Protein AF-A0A8X6RBN1-F1 (afdb_monomer)

InterPro domains:
  IPR005312 Domain of unknown function DUF1759 [PF03564] (83-196)

Structure (mmCIF, N/CA/C/O backbone):
data_AF-A0A8X6RBN1-F1
#
_entry.id   AF-A0A8X6RBN1-F1
#
loop_
_atom_site.group_PDB
_atom_site.id
_atom_site.type_symbol
_atom_site.label_atom_id
_atom_site.label_alt_id
_atom_site.label_comp_id
_atom_site.label_asym_id
_atom_site.label_entity_id
_atom_site.label_seq_id
_atom_site.pdbx_PDB_ins_code
_atom_site.Cartn_x
_atom_site.Cartn_y
_atom_site.Cartn_z
_atom_site.occupancy
_atom_site.B_iso_or_equiv
_atom_site.auth_seq_id
_atom_site.auth_comp_id
_atom_site.auth_asym_id
_atom_site.auth_atom_id
_atom_site.pdbx_PDB_model_num
ATOM 1 N N . MET A 1 1 ? 21.406 21.161 -33.029 1.00 46.84 1 MET A N 1
ATOM 2 C CA . MET A 1 1 ? 22.560 20.537 -32.345 1.00 46.84 1 MET A CA 1
ATOM 3 C C . MET A 1 1 ? 22.567 20.760 -30.831 1.00 46.84 1 MET A C 1
ATOM 5 O O . MET A 1 1 ? 22.478 19.772 -30.113 1.00 46.84 1 MET A O 1
ATOM 9 N N . ASP A 1 2 ? 22.566 21.996 -30.310 1.00 52.81 2 ASP A N 1
ATOM 10 C CA . ASP A 1 2 ? 22.657 22.236 -28.848 1.00 52.81 2 ASP A CA 1
ATOM 11 C C . ASP A 1 2 ? 21.516 21.635 -28.015 1.00 52.81 2 ASP A C 1
ATOM 13 O O . ASP A 1 2 ? 21.748 21.082 -26.941 1.00 52.81 2 ASP A O 1
ATOM 17 N N . LYS A 1 3 ? 20.275 21.678 -28.517 1.00 52.69 3 LYS A N 1
ATOM 18 C CA . LYS A 1 3 ? 19.124 21.071 -27.826 1.00 52.69 3 LYS A CA 1
ATOM 19 C C . LYS A 1 3 ? 19.249 19.544 -27.705 1.00 52.69 3 LYS A C 1
ATOM 21 O O . LYS A 1 3 ? 18.961 19.001 -26.644 1.00 52.69 3 LYS A O 1
ATOM 26 N N . LEU A 1 4 ? 19.749 18.877 -28.748 1.00 51.44 4 LEU A N 1
ATOM 27 C CA . LEU A 1 4 ? 19.912 17.421 -28.795 1.00 51.44 4 LEU A CA 1
ATOM 28 C C . LEU A 1 4 ? 21.034 16.950 -27.858 1.00 51.44 4 LEU A C 1
ATOM 30 O O . LEU A 1 4 ? 20.842 16.033 -27.061 1.00 51.44 4 LEU A O 1
ATOM 34 N N . ASN A 1 5 ? 22.179 17.639 -27.870 1.00 57.56 5 ASN A N 1
ATOM 35 C CA . ASN A 1 5 ? 23.298 17.340 -26.971 1.00 57.56 5 ASN A CA 1
ATOM 36 C C . ASN A 1 5 ? 22.956 17.586 -25.493 1.00 57.56 5 ASN A C 1
ATOM 38 O O . ASN A 1 5 ? 23.403 16.834 -24.620 1.00 57.56 5 ASN A O 1
ATOM 42 N N . ASN A 1 6 ? 22.131 18.594 -25.202 1.00 62.12 6 ASN A N 1
ATOM 43 C CA . ASN A 1 6 ? 21.643 18.850 -23.848 1.00 62.12 6 ASN A CA 1
ATOM 44 C C . ASN A 1 6 ? 20.670 17.760 -23.374 1.00 62.12 6 ASN A C 1
ATOM 46 O O . ASN A 1 6 ? 20.815 17.282 -22.247 1.00 62.12 6 ASN A O 1
ATOM 50 N N . SER A 1 7 ? 19.753 17.298 -24.232 1.00 53.75 7 SER A N 1
ATOM 51 C CA . SER A 1 7 ? 18.879 16.156 -23.921 1.00 53.75 7 SER A CA 1
ATOM 52 C C . SER A 1 7 ? 19.670 14.860 -23.715 1.00 53.75 7 SER A C 1
ATOM 54 O O . SER A 1 7 ? 19.462 14.170 -22.717 1.00 53.75 7 SER A O 1
ATOM 56 N N . LYS A 1 8 ? 20.656 14.570 -24.573 1.00 56.19 8 LYS A N 1
ATOM 57 C CA . LYS A 1 8 ? 21.547 13.401 -24.449 1.00 56.19 8 LYS A CA 1
ATOM 58 C C . LYS A 1 8 ? 22.322 13.400 -23.126 1.00 56.19 8 LYS A C 1
ATOM 60 O O . LYS A 1 8 ? 22.368 12.386 -22.429 1.00 56.19 8 LYS A O 1
ATOM 65 N N . ARG A 1 9 ? 22.882 14.550 -22.722 1.00 64.94 9 ARG A N 1
ATOM 66 C CA . ARG A 1 9 ? 23.544 14.709 -21.411 1.00 64.94 9 ARG A CA 1
ATOM 67 C C . ARG A 1 9 ? 22.580 14.527 -20.242 1.00 64.94 9 ARG A C 1
ATOM 69 O O . ARG A 1 9 ? 22.950 13.885 -19.259 1.00 64.94 9 ARG A O 1
ATOM 76 N N . ALA A 1 10 ? 21.366 15.065 -20.338 1.00 58.44 10 ALA A N 1
ATOM 77 C CA . ALA A 1 10 ? 20.360 14.937 -19.287 1.00 58.44 10 ALA A CA 1
ATOM 78 C C . ALA A 1 10 ? 19.939 13.475 -19.075 1.00 58.44 10 ALA A C 1
ATOM 80 O O . ALA A 1 10 ? 19.836 13.022 -17.932 1.00 58.44 10 ALA A O 1
ATOM 81 N N . ILE A 1 11 ? 19.762 12.714 -20.158 1.00 56.88 11 ILE A N 1
ATOM 82 C CA . ILE A 1 11 ? 19.395 11.296 -20.083 1.00 56.88 11 ILE A CA 1
ATOM 83 C C . ILE A 1 11 ? 20.553 10.462 -19.540 1.00 56.88 11 ILE A C 1
ATOM 85 O O . ILE A 1 11 ? 20.359 9.739 -18.565 1.00 56.88 11 ILE A O 1
ATOM 89 N N . LYS A 1 12 ? 21.775 10.641 -20.057 1.00 61.22 12 LYS A N 1
ATOM 90 C CA . LYS A 1 12 ? 22.967 9.939 -19.553 1.00 61.22 12 LYS A CA 1
ATOM 91 C C . LYS A 1 12 ? 23.184 10.179 -18.053 1.00 61.22 12 LYS A C 1
ATOM 93 O O . LYS A 1 12 ? 23.402 9.233 -17.306 1.00 61.22 12 LYS A O 1
ATOM 98 N N . GLY A 1 13 ? 23.021 11.421 -17.590 1.00 64.19 13 GLY A N 1
ATOM 99 C CA . GLY A 1 13 ? 23.099 11.757 -16.164 1.00 64.19 13 GLY A CA 1
ATOM 100 C C . GLY A 1 13 ? 21.964 11.166 -15.317 1.00 64.19 13 GLY A C 1
ATOM 101 O O . GLY A 1 13 ? 22.154 10.905 -14.130 1.00 64.19 13 GLY A O 1
ATOM 102 N N . THR A 1 14 ? 20.790 10.932 -15.905 1.00 50.72 14 THR A N 1
ATOM 103 C CA . THR A 1 14 ? 19.665 10.267 -15.228 1.00 50.72 14 THR A CA 1
ATOM 104 C C . THR A 1 14 ? 19.897 8.760 -15.123 1.00 50.72 14 THR A C 1
ATOM 106 O O . THR A 1 14 ? 19.622 8.190 -14.070 1.00 50.72 14 THR A O 1
ATOM 109 N N . ILE A 1 15 ? 20.467 8.138 -16.162 1.00 54.41 15 ILE A N 1
ATOM 110 C CA . ILE A 1 15 ? 20.860 6.723 -16.169 1.00 54.41 15 ILE A CA 1
ATOM 111 C C . ILE A 1 15 ? 21.912 6.458 -15.091 1.00 54.41 15 ILE A C 1
ATOM 113 O O . ILE A 1 15 ? 21.687 5.616 -14.230 1.00 54.41 15 ILE A O 1
ATOM 117 N N . THR A 1 16 ? 22.993 7.242 -15.056 1.00 67.31 16 THR A N 1
ATOM 118 C CA . THR A 1 16 ? 24.045 7.074 -14.040 1.00 67.31 16 THR A CA 1
ATOM 119 C C . THR A 1 16 ? 23.488 7.198 -12.622 1.00 67.31 16 THR A C 1
ATOM 121 O O . THR A 1 16 ? 23.804 6.385 -11.766 1.00 67.31 16 THR A O 1
ATOM 124 N N . LYS A 1 17 ? 22.575 8.148 -12.365 1.00 57.44 17 LYS A N 1
ATOM 125 C CA . LYS A 1 17 ? 21.907 8.261 -11.054 1.00 57.44 17 LYS A CA 1
ATOM 126 C C . LYS A 1 17 ? 21.045 7.045 -10.708 1.00 57.44 17 LYS A C 1
ATOM 128 O O . LYS A 1 17 ? 20.863 6.758 -9.530 1.00 57.44 17 LYS A O 1
ATOM 133 N N . ILE A 1 18 ? 20.464 6.368 -11.697 1.00 51.78 18 ILE A N 1
ATOM 134 C CA . ILE A 1 18 ? 19.674 5.15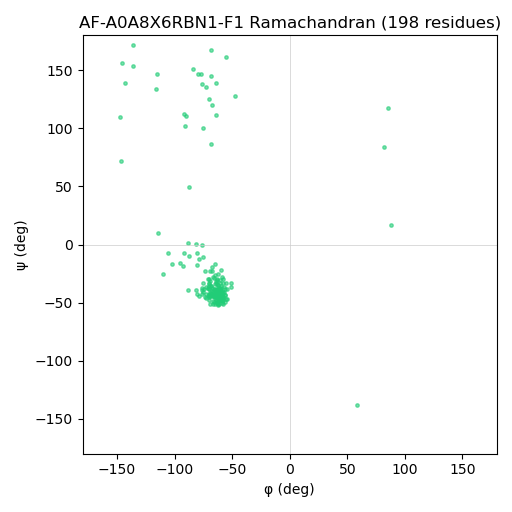2 -11.482 1.00 51.78 18 ILE A CA 1
ATOM 135 C C . ILE A 1 18 ? 20.591 3.966 -11.200 1.00 51.78 18 ILE A C 1
ATOM 137 O O . ILE A 1 18 ? 20.289 3.224 -10.276 1.00 51.78 18 ILE A O 1
ATOM 141 N N . GLU A 1 19 ? 21.712 3.831 -11.908 1.00 56.62 19 GLU A N 1
ATOM 142 C CA . GLU A 1 19 ? 22.729 2.805 -11.639 1.00 56.62 19 GLU A CA 1
ATOM 143 C C . GLU A 1 19 ? 23.281 2.932 -10.224 1.00 56.62 19 GLU A C 1
ATOM 145 O O . GLU A 1 19 ? 23.229 1.971 -9.465 1.00 56.62 19 GLU A O 1
ATOM 150 N N . THR A 1 20 ? 23.654 4.145 -9.806 1.00 63.44 20 THR A N 1
ATOM 151 C CA . THR A 1 20 ? 24.101 4.392 -8.428 1.00 63.44 20 THR A CA 1
ATOM 152 C C . THR A 1 20 ? 23.016 4.031 -7.406 1.00 63.44 20 THR A C 1
ATOM 154 O O . THR A 1 20 ? 23.314 3.452 -6.374 1.00 63.44 20 THR A O 1
ATOM 157 N N . LEU A 1 21 ? 21.733 4.281 -7.698 1.00 50.47 21 LEU A N 1
ATOM 158 C CA . LEU A 1 21 ? 20.603 3.897 -6.829 1.00 50.47 21 LEU A CA 1
ATOM 159 C C . LEU A 1 21 ? 20.207 2.406 -6.919 1.00 50.47 21 LEU A C 1
ATOM 161 O O . LEU A 1 21 ? 19.363 1.931 -6.145 1.00 50.47 21 LEU A O 1
ATOM 165 N N . VAL A 1 22 ? 20.716 1.680 -7.912 1.00 52.47 22 VAL A N 1
ATOM 166 C CA . VAL A 1 22 ? 20.582 0.225 -8.055 1.00 52.47 22 VAL A CA 1
ATOM 167 C C . VAL A 1 22 ? 21.722 -0.470 -7.311 1.00 52.47 22 VAL A C 1
ATOM 169 O O . VAL A 1 22 ? 21.452 -1.443 -6.613 1.00 52.47 22 VAL A O 1
ATOM 172 N N . GLU A 1 23 ? 22.936 0.078 -7.368 1.00 55.91 23 GLU A N 1
ATOM 17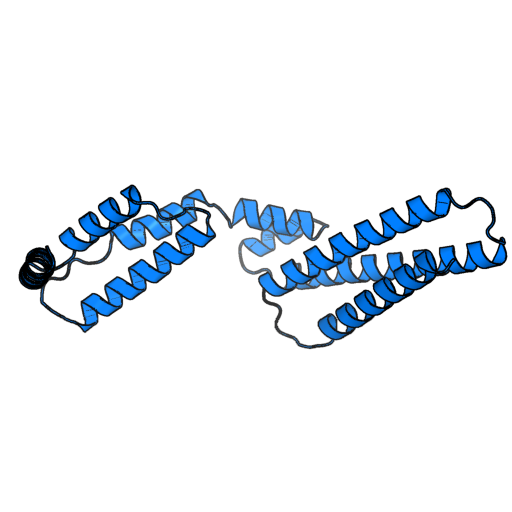3 C CA . GLU A 1 23 ? 24.115 -0.374 -6.618 1.00 55.91 23 GLU A CA 1
ATOM 174 C C . GLU A 1 23 ? 24.031 -0.034 -5.119 1.00 55.91 23 GLU A C 1
ATOM 176 O O . GLU A 1 23 ? 24.423 -0.833 -4.265 1.00 55.91 23 GLU A O 1
ATOM 181 N N . GLU A 1 24 ? 23.463 1.123 -4.763 1.00 54.31 24 GLU A N 1
ATOM 182 C CA . GLU A 1 24 ? 23.244 1.515 -3.374 1.00 54.31 24 GLU A CA 1
ATOM 183 C C . GLU A 1 24 ? 22.066 0.743 -2.749 1.00 54.31 24 GLU A C 1
ATOM 185 O O . GLU A 1 24 ? 20.892 1.109 -2.843 1.00 54.31 24 GLU A O 1
ATOM 190 N N . SER A 1 25 ? 22.438 -0.277 -1.976 1.00 43.38 25 SER A N 1
ATOM 191 C CA . SER A 1 25 ? 21.715 -0.899 -0.857 1.00 43.38 25 SER A CA 1
ATOM 192 C C . SER A 1 25 ? 20.680 -1.998 -1.153 1.00 43.38 25 SER A C 1
ATOM 194 O O . SER A 1 25 ? 19.592 -1.800 -1.704 1.00 43.38 25 SER A O 1
ATOM 196 N N . GLY A 1 26 ? 21.007 -3.177 -0.612 1.00 51.25 26 GLY A N 1
ATOM 197 C CA . GLY A 1 26 ? 20.070 -4.246 -0.305 1.00 51.25 26 GLY A CA 1
ATOM 198 C C . GLY A 1 26 ? 18.929 -3.787 0.611 1.00 51.25 26 GLY A C 1
ATOM 199 O O . GLY A 1 26 ? 19.007 -2.773 1.303 1.00 51.25 26 GLY A O 1
ATOM 200 N N . THR A 1 27 ? 17.858 -4.582 0.613 1.00 50.19 27 THR A N 1
ATOM 201 C CA . THR A 1 27 ? 16.527 -4.335 1.206 1.00 50.19 27 THR A CA 1
ATOM 202 C C . THR A 1 27 ? 15.602 -3.483 0.319 1.00 50.19 27 THR A C 1
ATOM 204 O O . THR A 1 27 ? 15.466 -2.259 0.425 1.00 50.19 27 THR A O 1
ATOM 207 N N . HIS A 1 28 ? 14.938 -4.161 -0.619 1.00 57.22 28 HIS A N 1
ATOM 208 C CA . HIS A 1 28 ? 13.930 -3.574 -1.497 1.00 57.22 28 HIS A CA 1
ATOM 209 C C . HIS A 1 28 ? 12.541 -3.691 -0.864 1.00 57.22 28 HIS A C 1
ATOM 211 O O . HIS A 1 28 ? 11.981 -4.774 -0.752 1.00 57.22 28 HIS A O 1
ATOM 217 N N . THR A 1 29 ? 11.965 -2.560 -0.455 1.00 54.09 29 THR A N 1
ATOM 218 C CA . THR A 1 29 ? 10.527 -2.478 -0.182 1.00 54.09 29 THR A CA 1
ATOM 219 C C . THR A 1 29 ? 9.765 -2.321 -1.507 1.00 54.09 29 THR A C 1
ATOM 221 O O . THR A 1 29 ? 10.267 -1.642 -2.411 1.00 54.09 29 THR A O 1
ATOM 224 N N . PRO A 1 30 ? 8.541 -2.872 -1.643 1.00 52.56 30 PRO A N 1
ATOM 225 C CA . PRO A 1 30 ? 7.725 -2.748 -2.860 1.00 52.56 30 PRO A CA 1
ATOM 226 C C . PRO A 1 30 ? 7.568 -1.301 -3.361 1.00 52.56 30 PRO A C 1
ATOM 228 O O . PRO A 1 30 ? 7.586 -1.036 -4.561 1.00 52.56 30 PRO A O 1
ATOM 231 N N . THR A 1 31 ? 7.525 -0.331 -2.443 1.00 52.34 31 THR A N 1
ATOM 232 C CA . THR A 1 31 ? 7.467 1.106 -2.749 1.00 52.34 31 THR A CA 1
ATOM 233 C C . THR A 1 31 ? 8.714 1.617 -3.479 1.00 52.34 31 THR A C 1
ATOM 235 O O . THR A 1 31 ? 8.596 2.421 -4.403 1.00 52.34 31 THR A O 1
ATOM 238 N N . LYS A 1 32 ? 9.915 1.148 -3.108 1.00 57.78 32 LYS A N 1
ATOM 239 C CA . LYS A 1 32 ? 11.167 1.528 -3.786 1.00 57.78 32 LYS A CA 1
ATOM 240 C C . LYS A 1 32 ? 11.210 0.966 -5.211 1.00 57.78 32 LYS A C 1
ATOM 242 O O . LYS A 1 32 ? 11.616 1.683 -6.121 1.00 57.78 32 LYS A O 1
ATOM 247 N N . LEU A 1 33 ? 10.745 -0.270 -5.416 1.00 55.66 33 LEU A N 1
ATOM 248 C CA . LEU A 1 33 ? 10.646 -0.892 -6.746 1.00 55.66 33 LEU A CA 1
ATOM 249 C C . LEU A 1 33 ? 9.652 -0.148 -7.649 1.00 55.66 33 LEU A C 1
ATOM 251 O O . LEU A 1 33 ? 9.964 0.134 -8.803 1.00 55.66 33 LEU A O 1
ATOM 255 N N . TYR A 1 34 ? 8.506 0.268 -7.107 1.00 57.62 34 TYR A N 1
ATOM 256 C CA . TYR A 1 34 ? 7.504 1.038 -7.847 1.00 57.62 34 TYR A CA 1
ATOM 257 C C . TYR A 1 34 ? 8.006 2.425 -8.287 1.00 57.62 34 TYR A C 1
ATOM 259 O O . TYR A 1 34 ? 7.795 2.841 -9.425 1.00 57.62 34 TYR A O 1
ATOM 267 N N . ILE A 1 35 ? 8.736 3.139 -7.421 1.00 60.44 35 ILE A N 1
ATOM 268 C CA . ILE A 1 35 ? 9.363 4.421 -7.792 1.00 60.44 35 ILE A CA 1
ATOM 269 C C . ILE A 1 35 ? 10.426 4.209 -8.884 1.00 60.44 35 ILE A C 1
ATOM 271 O O . ILE A 1 35 ? 10.510 5.002 -9.825 1.00 60.44 35 ILE A O 1
ATOM 275 N N . LYS A 1 36 ? 11.214 3.127 -8.791 1.00 58.91 36 LYS A N 1
ATOM 276 C CA . LYS A 1 36 ? 12.195 2.738 -9.820 1.00 58.91 36 LYS A CA 1
ATOM 277 C C . LYS A 1 36 ? 11.527 2.384 -11.158 1.00 58.91 36 LYS A C 1
ATOM 279 O O . LYS A 1 36 ? 12.114 2.632 -12.207 1.00 58.91 36 LYS A O 1
ATOM 284 N N . LEU A 1 37 ? 10.319 1.821 -11.145 1.00 61.44 37 LEU A N 1
ATOM 285 C CA . LEU A 1 37 ? 9.533 1.517 -12.345 1.00 61.44 37 LEU A CA 1
ATOM 286 C C . LEU A 1 37 ? 9.039 2.786 -13.045 1.00 61.44 37 LEU A C 1
ATOM 288 O O . LEU A 1 37 ? 9.336 2.975 -14.221 1.00 61.44 37 LEU A O 1
ATOM 292 N N . LYS A 1 38 ? 8.399 3.703 -12.306 1.00 65.69 38 LYS A N 1
ATOM 293 C CA . LYS A 1 38 ? 7.916 4.977 -12.868 1.00 65.69 38 LYS A CA 1
ATOM 294 C C . LYS A 1 38 ? 9.014 5.771 -13.578 1.00 65.69 38 LYS A C 1
ATOM 296 O O . LYS A 1 38 ? 8.761 6.376 -14.613 1.00 65.69 38 LYS A O 1
ATOM 301 N N . ARG A 1 39 ? 10.235 5.767 -13.033 1.00 62.34 39 ARG A N 1
ATOM 302 C CA . ARG A 1 39 ? 11.383 6.458 -13.643 1.00 62.34 39 ARG A CA 1
ATOM 303 C C . ARG A 1 39 ? 11.882 5.794 -14.927 1.00 62.34 39 ARG A C 1
ATOM 305 O O . ARG A 1 39 ? 12.330 6.506 -15.815 1.00 62.34 39 ARG A O 1
ATOM 312 N N . VAL A 1 40 ? 11.805 4.465 -15.023 1.00 60.88 40 VAL A N 1
ATOM 313 C CA . VAL A 1 40 ? 12.150 3.731 -16.253 1.00 60.88 40 VAL A CA 1
ATOM 314 C C . VAL A 1 40 ? 11.108 3.986 -17.342 1.00 60.88 40 VAL A C 1
ATOM 316 O O . VAL A 1 40 ? 11.478 4.323 -18.457 1.00 60.88 40 VAL A O 1
ATOM 319 N N . GLN A 1 41 ? 9.818 3.988 -17.003 1.00 65.88 41 GLN A N 1
ATOM 320 C CA . GLN A 1 41 ? 8.755 4.356 -17.948 1.00 65.88 41 GLN A CA 1
ATOM 321 C C . GLN A 1 41 ? 8.905 5.791 -18.477 1.00 65.88 41 GLN A C 1
ATOM 323 O O . GLN A 1 41 ? 8.720 6.049 -19.663 1.00 65.88 41 GLN A O 1
ATOM 328 N N . GLU A 1 42 ? 9.284 6.737 -17.611 1.00 66.62 42 GLU A N 1
ATOM 329 C CA . GLU A 1 42 ? 9.577 8.113 -18.026 1.00 66.62 42 GLU A CA 1
ATOM 330 C C . GLU A 1 42 ? 10.812 8.200 -18.943 1.00 66.62 42 GLU A C 1
ATOM 332 O O . GLU A 1 42 ? 10.900 9.099 -19.778 1.00 66.62 42 GLU A O 1
ATOM 337 N N . MET A 1 43 ? 11.762 7.272 -18.799 1.00 61.25 43 MET A N 1
ATOM 338 C CA . MET A 1 43 ? 12.935 7.176 -19.666 1.00 61.25 43 MET A CA 1
ATOM 339 C C . MET A 1 43 ? 12.569 6.641 -21.050 1.00 61.25 43 MET A C 1
ATOM 341 O O . MET A 1 43 ? 12.964 7.268 -22.028 1.00 61.25 43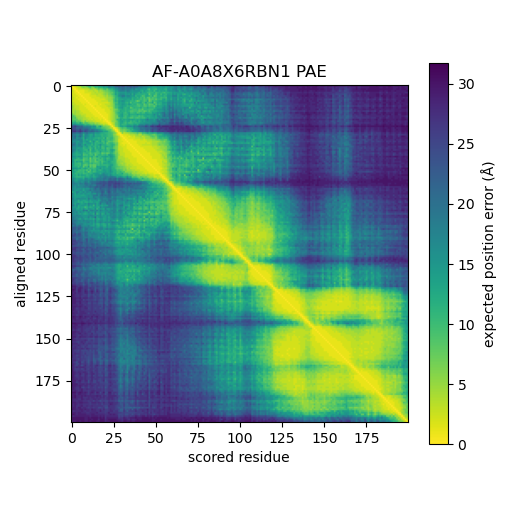 MET A O 1
ATOM 345 N N . ASN A 1 44 ? 11.763 5.576 -21.127 1.00 61.06 44 ASN A N 1
ATOM 346 C CA . ASN A 1 44 ? 11.267 5.030 -22.397 1.00 61.06 44 ASN A CA 1
ATOM 347 C C . ASN A 1 44 ? 10.574 6.125 -23.215 1.00 61.06 44 ASN A C 1
ATOM 349 O O . ASN A 1 44 ? 10.945 6.374 -24.357 1.00 61.06 44 ASN A O 1
ATOM 353 N N . ARG A 1 45 ? 9.699 6.911 -22.573 1.00 72.94 45 ARG A N 1
ATOM 354 C CA . ARG A 1 45 ? 9.031 8.040 -23.235 1.00 72.94 45 ARG A CA 1
ATOM 355 C C . ARG A 1 45 ? 10.010 9.086 -23.785 1.00 72.94 45 ARG A C 1
ATOM 357 O O . ARG A 1 45 ? 9.793 9.615 -24.866 1.00 72.94 45 ARG A O 1
ATOM 364 N N . LYS A 1 46 ? 11.088 9.401 -23.058 1.00 66.62 46 LYS A N 1
ATOM 365 C CA . LYS A 1 46 ? 12.112 10.364 -23.514 1.00 66.62 46 LYS A CA 1
ATOM 366 C C . LYS A 1 46 ? 12.967 9.818 -24.658 1.00 66.62 46 LYS A C 1
ATOM 368 O O . LYS A 1 46 ? 13.461 10.608 -25.455 1.00 66.62 46 LYS A O 1
ATOM 373 N N . ILE A 1 47 ? 13.172 8.504 -24.720 1.00 61.75 47 ILE A N 1
ATOM 374 C CA . ILE A 1 47 ? 13.850 7.847 -25.843 1.00 61.75 47 ILE A CA 1
ATOM 375 C C . ILE A 1 47 ? 12.964 7.911 -27.087 1.00 61.75 47 ILE A C 1
ATOM 377 O O . ILE A 1 47 ? 13.454 8.306 -28.141 1.00 61.75 47 ILE A O 1
ATOM 381 N N . ASP A 1 48 ? 11.669 7.631 -26.949 1.0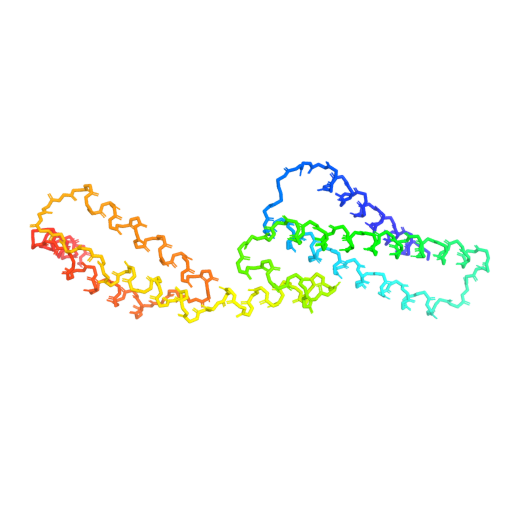0 67.50 48 ASP A N 1
ATOM 382 C CA . ASP A 1 48 ? 10.702 7.746 -28.047 1.00 67.50 48 ASP A CA 1
ATOM 383 C C . ASP A 1 48 ? 10.616 9.193 -28.566 1.00 67.50 48 ASP A C 1
ATOM 385 O O . ASP A 1 48 ? 10.767 9.436 -29.760 1.00 67.50 48 ASP A O 1
ATOM 389 N N . GLU A 1 49 ? 10.520 10.179 -27.663 1.00 71.19 49 GLU A N 1
ATOM 390 C CA . GLU A 1 49 ? 10.546 11.611 -28.007 1.00 71.19 49 GLU A CA 1
ATOM 391 C C . GLU A 1 49 ? 11.836 12.017 -28.756 1.00 71.19 49 GLU A C 1
ATOM 393 O O . GLU A 1 49 ? 11.811 12.912 -29.603 1.00 71.19 49 GLU A O 1
ATOM 398 N N . LEU A 1 50 ? 12.975 11.385 -28.451 1.00 63.84 50 LEU A N 1
ATOM 399 C CA . LEU A 1 50 ? 14.239 11.630 -29.149 1.00 63.84 50 LEU A CA 1
ATOM 400 C C . LEU A 1 50 ? 14.299 10.965 -30.523 1.00 63.84 50 LEU A C 1
ATOM 402 O O . LEU A 1 50 ? 14.852 11.570 -31.440 1.00 63.84 50 LEU A O 1
ATOM 406 N N . LYS A 1 51 ? 13.738 9.761 -30.674 1.00 63.41 51 LYS A N 1
ATOM 407 C CA . LYS A 1 51 ? 13.603 9.091 -31.975 1.00 63.41 51 LYS A CA 1
ATOM 408 C C . LYS A 1 51 ? 12.737 9.925 -32.916 1.00 63.41 51 LYS A C 1
ATOM 410 O O . LYS A 1 51 ? 13.136 10.166 -34.051 1.00 63.41 51 LYS A O 1
ATOM 415 N N . ASP A 1 52 ? 11.621 10.453 -32.423 1.00 67.62 52 ASP A N 1
ATOM 416 C CA . ASP A 1 52 ? 10.734 11.319 -33.207 1.00 67.62 52 ASP A CA 1
ATOM 417 C C . ASP A 1 52 ? 11.437 12.617 -33.633 1.00 67.62 52 ASP A C 1
ATOM 419 O O . ASP A 1 52 ? 11.388 13.009 -34.796 1.00 67.62 52 ASP A O 1
ATOM 423 N N . GLN A 1 53 ? 12.174 13.258 -32.717 1.00 65.94 53 GLN A N 1
ATOM 424 C CA . GLN A 1 53 ? 12.974 14.449 -33.034 1.00 65.94 53 GLN A CA 1
ATOM 425 C C . GLN A 1 53 ? 14.122 14.166 -34.008 1.00 65.94 53 GLN A C 1
ATOM 427 O O . GLN A 1 53 ? 14.573 15.082 -34.689 1.00 65.94 53 GLN A O 1
ATOM 432 N N . TYR A 1 54 ? 14.617 12.932 -34.050 1.00 59.00 54 TYR A N 1
ATOM 433 C CA . TYR A 1 54 ? 15.695 12.489 -34.926 1.00 59.00 54 TYR A CA 1
ATOM 434 C C . TYR A 1 54 ? 15.222 12.285 -36.370 1.00 59.00 54 TYR A C 1
ATOM 436 O O . TYR A 1 54 ? 15.892 12.757 -37.288 1.00 59.00 54 TYR A O 1
ATOM 444 N N . TYR A 1 55 ? 14.045 11.686 -36.579 1.00 58.69 55 TYR A N 1
ATOM 445 C CA . TYR A 1 55 ? 13.482 11.478 -37.921 1.00 58.69 55 TYR A CA 1
ATOM 446 C C . TYR A 1 55 ? 13.123 12.787 -38.661 1.00 58.69 55 TYR A C 1
ATOM 448 O O . TYR A 1 55 ? 12.997 12.777 -39.885 1.00 58.69 55 TYR A O 1
ATOM 456 N N . ASP A 1 56 ? 13.022 13.917 -37.952 1.00 61.53 56 ASP A N 1
ATOM 457 C CA . ASP A 1 56 ? 12.683 15.236 -38.511 1.00 61.53 56 ASP A CA 1
ATOM 458 C C . ASP A 1 56 ? 13.896 16.105 -38.932 1.00 61.53 56 ASP A C 1
ATOM 460 O O . ASP A 1 56 ? 13.717 17.168 -39.539 1.00 61.53 56 ASP A O 1
ATOM 464 N N . ILE A 1 57 ? 15.145 15.709 -38.639 1.00 59.81 57 ILE A N 1
ATOM 465 C CA . ILE A 1 57 ? 16.331 16.549 -38.914 1.00 59.81 57 ILE A CA 1
ATOM 466 C C . ILE A 1 57 ? 16.920 16.232 -40.299 1.00 59.81 57 ILE A C 1
ATOM 468 O O . ILE A 1 57 ? 17.500 15.176 -40.519 1.00 59.81 57 ILE A O 1
ATOM 472 N N . LYS A 1 58 ? 16.826 17.192 -41.231 1.00 56.12 58 LYS A N 1
ATOM 473 C CA . LYS A 1 58 ? 17.206 17.038 -42.653 1.00 56.12 58 LYS A CA 1
ATOM 474 C C . LYS A 1 58 ? 18.698 17.183 -43.019 1.00 56.12 58 LYS A C 1
ATOM 476 O O . LYS A 1 58 ? 19.004 17.045 -44.193 1.00 56.12 58 LYS A O 1
ATOM 481 N N . ASP A 1 59 ? 19.611 17.427 -42.077 1.00 60.41 59 ASP A N 1
ATOM 482 C CA . ASP A 1 59 ? 21.054 17.602 -42.364 1.00 60.41 59 ASP A CA 1
ATOM 483 C C . ASP A 1 59 ? 21.928 17.062 -41.210 1.00 60.41 59 ASP A C 1
ATOM 485 O O . ASP A 1 59 ? 22.502 17.822 -40.428 1.00 60.41 59 ASP A O 1
ATOM 489 N N . ILE A 1 60 ? 22.002 15.737 -41.061 1.00 58.88 60 ILE A N 1
ATOM 490 C CA . ILE A 1 60 ? 22.944 15.053 -40.153 1.00 58.88 60 ILE A CA 1
ATOM 491 C C . ILE A 1 60 ? 23.885 14.208 -41.012 1.00 58.88 60 ILE A C 1
ATOM 493 O O . ILE A 1 60 ? 23.430 13.510 -41.918 1.00 58.88 60 ILE A O 1
ATOM 497 N N . SER A 1 61 ? 25.195 14.274 -40.755 1.00 68.75 61 SER A N 1
ATOM 498 C CA . SER A 1 61 ? 26.159 13.443 -41.485 1.00 68.75 61 SER A CA 1
ATOM 499 C C . SER A 1 61 ? 25.993 11.961 -41.125 1.00 68.75 61 SER A C 1
ATOM 501 O O . SER A 1 61 ? 25.717 11.616 -39.978 1.00 68.75 61 SER A O 1
ATOM 503 N N . GLU A 1 62 ? 26.206 11.060 -42.082 1.00 69.81 62 GLU A N 1
ATOM 504 C CA . GLU A 1 62 ? 26.034 9.608 -41.890 1.00 69.81 62 GLU A CA 1
ATOM 505 C C . GLU A 1 62 ? 26.912 9.041 -40.752 1.00 69.81 62 GLU A C 1
ATOM 507 O O . GLU A 1 62 ? 26.508 8.131 -40.031 1.00 69.81 62 GLU A O 1
ATOM 512 N N . SER A 1 63 ? 28.076 9.651 -40.500 1.00 69.81 63 SER A N 1
ATOM 513 C CA . SER A 1 63 ? 28.932 9.331 -39.351 1.00 69.81 63 SER A CA 1
ATOM 514 C C . SER A 1 63 ? 28.333 9.733 -37.999 1.00 69.81 63 SER A C 1
ATOM 516 O O . SER A 1 63 ? 28.534 9.040 -37.006 1.00 69.81 63 SER A O 1
ATOM 518 N N . GLU A 1 64 ? 27.609 10.851 -37.929 1.00 68.00 64 GLU A N 1
ATOM 519 C CA . GLU A 1 64 ? 26.922 11.274 -36.701 1.00 68.00 64 GLU A CA 1
ATOM 520 C C . GLU A 1 64 ? 25.665 10.434 -36.457 1.00 68.00 64 GLU A C 1
ATOM 522 O O . GLU A 1 64 ? 25.346 10.134 -35.306 1.00 68.00 64 GLU A O 1
ATOM 527 N N . LEU A 1 65 ? 25.008 10.005 -37.538 1.00 64.31 65 LEU A N 1
ATOM 528 C CA . LEU A 1 65 ? 23.874 9.086 -37.526 1.00 64.31 65 LEU A CA 1
ATOM 529 C C . LEU A 1 65 ? 24.244 7.755 -36.852 1.00 64.31 65 LEU A C 1
ATOM 531 O O . LEU A 1 65 ? 23.615 7.362 -35.872 1.00 64.31 65 LEU A O 1
ATOM 535 N N . GLN A 1 66 ? 25.348 7.136 -37.284 1.00 72.44 66 GLN A N 1
ATOM 536 C CA . GLN A 1 66 ? 25.841 5.872 -36.721 1.00 72.44 66 GLN A CA 1
ATOM 537 C C . GLN A 1 66 ? 26.192 5.967 -35.231 1.00 72.44 66 GLN A C 1
ATOM 539 O O . GLN A 1 66 ? 25.933 5.037 -34.469 1.00 72.44 66 GLN A O 1
ATOM 544 N N . VAL A 1 67 ? 26.773 7.088 -34.789 1.00 77.81 67 VAL A N 1
ATOM 545 C CA . VAL A 1 67 ? 27.103 7.293 -33.368 1.00 77.81 67 VAL A CA 1
ATOM 546 C C . VAL A 1 67 ? 25.835 7.422 -32.523 1.00 77.81 67 VAL A C 1
ATOM 548 O O . VAL A 1 67 ? 25.791 6.933 -31.395 1.00 77.81 67 VAL A O 1
ATOM 551 N N . ILE A 1 68 ? 24.800 8.081 -33.046 1.00 68.50 68 ILE A N 1
ATOM 552 C CA . ILE A 1 68 ? 23.519 8.233 -32.350 1.00 68.50 68 ILE A CA 1
ATOM 553 C C . ILE A 1 68 ? 22.781 6.895 -32.281 1.00 68.50 68 ILE A C 1
ATOM 555 O O . ILE A 1 68 ? 22.301 6.542 -31.207 1.00 68.50 68 ILE A O 1
ATOM 559 N N . GLU A 1 69 ? 22.734 6.137 -33.375 1.00 74.88 69 GLU A N 1
ATOM 560 C CA . GLU A 1 69 ? 22.110 4.810 -33.407 1.00 74.88 69 GLU A CA 1
ATOM 561 C C . GLU A 1 69 ? 22.793 3.838 -32.440 1.00 74.88 69 GLU A C 1
ATOM 563 O O . GLU A 1 69 ? 22.111 3.169 -31.666 1.00 74.88 69 GLU A O 1
ATOM 568 N N . ALA A 1 70 ? 24.128 3.830 -32.389 1.00 81.56 70 ALA A N 1
ATOM 569 C CA . ALA A 1 70 ? 24.875 3.014 -31.432 1.00 81.56 70 ALA A CA 1
ATOM 570 C C . ALA A 1 70 ? 24.587 3.401 -29.968 1.00 81.56 70 ALA A C 1
ATOM 572 O O . ALA A 1 70 ? 24.458 2.532 -29.104 1.00 81.56 70 ALA A O 1
ATOM 573 N N . ASP A 1 71 ? 24.458 4.699 -29.678 1.00 76.56 71 ASP A N 1
ATOM 574 C CA . ASP A 1 71 ? 24.120 5.173 -28.334 1.00 76.56 71 ASP A CA 1
ATOM 575 C C . ASP A 1 71 ? 22.669 4.841 -27.946 1.00 76.56 71 ASP A C 1
ATOM 577 O O . ASP A 1 71 ? 22.421 4.490 -26.792 1.00 76.56 71 ASP A O 1
ATOM 581 N N . ILE A 1 72 ? 21.718 4.932 -28.884 1.00 74.19 72 ILE A N 1
ATOM 582 C CA . ILE A 1 72 ? 20.320 4.531 -28.661 1.00 74.19 72 ILE A CA 1
ATOM 583 C C . ILE A 1 72 ? 20.251 3.029 -28.385 1.00 74.19 72 ILE A C 1
ATOM 585 O O . ILE A 1 72 ? 19.662 2.641 -27.380 1.00 74.19 72 ILE A O 1
ATOM 589 N N . GLN A 1 73 ? 20.920 2.207 -29.197 1.00 80.50 73 GLN A N 1
ATOM 590 C CA . GLN A 1 73 ? 20.956 0.758 -29.003 1.00 80.50 73 GLN A CA 1
ATOM 591 C C . GLN A 1 73 ? 21.539 0.392 -27.631 1.00 80.50 73 GLN A C 1
ATOM 593 O O . GLN A 1 73 ? 20.934 -0.355 -26.870 1.00 80.50 73 GLN A O 1
ATOM 598 N N . SER A 1 74 ? 22.665 1.004 -27.247 1.00 82.19 74 SER A N 1
ATOM 599 C CA . SER A 1 74 ? 23.261 0.780 -25.924 1.00 82.19 74 SER A CA 1
ATOM 600 C C . SER A 1 74 ? 22.333 1.189 -24.771 1.00 82.19 74 SER A C 1
ATOM 602 O O . SER A 1 74 ? 22.406 0.622 -23.678 1.00 82.19 74 SER A O 1
ATOM 604 N N . MET A 1 75 ? 21.481 2.195 -24.974 1.00 74.56 75 MET A N 1
ATOM 605 C CA . MET A 1 75 ? 20.491 2.604 -23.979 1.00 74.56 75 MET A CA 1
ATOM 606 C C . MET A 1 75 ? 19.324 1.619 -23.881 1.00 74.56 75 MET A C 1
ATOM 608 O O . MET A 1 75 ? 18.866 1.367 -22.767 1.00 74.56 75 MET A O 1
ATOM 612 N N . GLU A 1 76 ? 18.867 1.067 -25.003 1.00 77.69 76 GLU A N 1
ATOM 613 C CA . GLU A 1 76 ? 17.822 0.038 -25.044 1.00 77.69 76 GLU A CA 1
ATOM 614 C C . GLU A 1 76 ? 18.267 -1.234 -24.322 1.00 77.69 76 GLU A C 1
ATOM 616 O O . GLU A 1 76 ? 17.579 -1.675 -23.400 1.00 77.69 76 GLU A O 1
ATOM 621 N N . ASP A 1 77 ? 19.469 -1.731 -24.625 1.00 81.56 77 ASP A N 1
ATOM 622 C CA . ASP A 1 77 ? 20.022 -2.937 -23.997 1.00 81.56 77 ASP A CA 1
ATOM 623 C C . ASP A 1 77 ? 20.083 -2.795 -22.459 1.00 81.56 77 ASP A C 1
ATOM 625 O O . ASP A 1 77 ? 19.732 -3.701 -21.700 1.00 81.56 77 ASP A O 1
ATOM 629 N N . ARG A 1 78 ? 20.474 -1.612 -21.962 1.00 78.19 78 ARG A N 1
ATOM 630 C CA . ARG A 1 78 ? 20.541 -1.326 -20.515 1.00 78.19 78 ARG A CA 1
ATOM 631 C C . ARG A 1 78 ? 19.167 -1.254 -19.854 1.00 78.19 78 ARG A C 1
ATOM 633 O O . ARG A 1 78 ? 19.048 -1.542 -18.662 1.00 78.19 78 ARG A O 1
ATOM 640 N N . LEU A 1 79 ? 18.141 -0.820 -20.581 1.00 74.12 79 LEU A N 1
ATOM 641 C CA . LEU A 1 79 ? 16.774 -0.770 -20.067 1.00 74.12 79 LEU A CA 1
ATOM 642 C C . LEU A 1 79 ? 16.180 -2.171 -19.945 1.00 74.12 79 LEU A C 1
ATOM 644 O O . LEU A 1 79 ? 15.588 -2.481 -18.910 1.00 74.12 79 LEU A O 1
ATOM 648 N N . GLU A 1 80 ? 16.406 -3.020 -20.943 1.00 78.94 80 GLU A N 1
ATOM 649 C CA . GLU A 1 80 ? 15.959 -4.414 -20.945 1.00 78.94 80 GLU A CA 1
ATOM 650 C C . GLU A 1 80 ? 16.604 -5.224 -19.803 1.00 78.94 80 GLU A C 1
ATOM 652 O O . GLU A 1 80 ? 15.923 -5.944 -19.062 1.00 78.94 80 GLU A O 1
ATOM 657 N N . GLU A 1 81 ? 17.904 -5.019 -19.568 1.00 79.12 81 GLU A N 1
ATOM 658 C CA . GLU A 1 81 ? 18.637 -5.580 -18.426 1.00 79.12 81 GLU A CA 1
ATOM 659 C C . GLU A 1 81 ? 17.999 -5.153 -17.085 1.00 79.12 81 GLU A C 1
ATOM 661 O O . GLU A 1 81 ? 17.751 -5.977 -16.198 1.00 79.12 81 GLU A O 1
ATOM 666 N N . LEU A 1 82 ? 17.664 -3.866 -16.931 1.00 76.44 82 LEU A N 1
ATOM 667 C CA . LEU A 1 82 ? 17.032 -3.338 -15.717 1.00 76.44 82 LEU A CA 1
ATOM 668 C C . LEU A 1 82 ? 15.623 -3.899 -15.481 1.00 76.44 82 LEU A C 1
ATOM 670 O O . LEU A 1 82 ? 15.237 -4.120 -14.328 1.00 76.44 82 LEU A O 1
ATOM 674 N N . GLU A 1 83 ? 14.829 -4.096 -16.532 1.00 74.25 83 GLU A N 1
ATOM 675 C CA . GLU A 1 83 ? 13.501 -4.712 -16.432 1.00 74.25 83 GLU A CA 1
ATOM 676 C C . GLU A 1 83 ? 13.596 -6.177 -15.998 1.00 74.25 83 GLU A C 1
ATOM 678 O O . GLU A 1 83 ? 12.907 -6.588 -15.055 1.00 74.25 83 GLU A O 1
ATOM 683 N N . SER A 1 84 ? 14.530 -6.922 -16.589 1.00 78.75 84 SER A N 1
ATOM 684 C CA . SER A 1 84 ? 14.812 -8.319 -16.245 1.00 78.75 84 SER A CA 1
ATOM 685 C C . SER A 1 84 ? 15.250 -8.475 -14.785 1.00 78.75 84 SER A C 1
ATOM 687 O O . SER A 1 84 ? 14.708 -9.303 -14.044 1.00 78.75 84 SER A O 1
ATOM 689 N N . GLN A 1 85 ? 16.165 -7.621 -14.315 1.00 77.38 85 GLN A N 1
ATOM 690 C CA . GLN A 1 85 ? 16.612 -7.623 -12.918 1.00 77.38 85 GLN A CA 1
ATOM 691 C C . GLN A 1 85 ? 15.466 -7.320 -11.944 1.00 77.38 85 GLN A C 1
ATOM 693 O O . GLN A 1 85 ? 15.333 -7.970 -10.905 1.00 77.38 85 GLN A O 1
ATOM 698 N N . LYS A 1 86 ? 14.592 -6.357 -12.262 1.00 72.12 86 LYS A N 1
ATOM 699 C CA . LYS A 1 86 ? 13.430 -6.031 -11.418 1.00 72.12 86 LYS A CA 1
ATOM 700 C C . LYS A 1 86 ? 12.455 -7.192 -11.306 1.00 72.12 86 LYS A C 1
ATOM 702 O O . LYS A 1 86 ? 11.962 -7.447 -10.206 1.00 72.12 86 LYS A O 1
ATOM 707 N N . LEU A 1 87 ? 12.164 -7.868 -12.417 1.00 78.88 87 LEU A N 1
ATOM 708 C CA . LEU A 1 87 ? 11.298 -9.043 -12.421 1.00 78.88 87 LEU A CA 1
ATOM 709 C C . LEU A 1 87 ? 11.878 -10.136 -11.526 1.00 78.88 87 LEU A C 1
ATOM 711 O O . LEU A 1 87 ? 11.166 -10.659 -10.671 1.00 78.88 87 LEU A O 1
ATOM 715 N N . TYR A 1 88 ? 13.176 -10.409 -11.660 1.00 80.06 88 TYR A N 1
ATOM 716 C CA . TYR A 1 88 ? 13.880 -11.363 -10.809 1.00 80.06 88 TYR A CA 1
ATOM 717 C C . TYR A 1 88 ? 13.748 -11.013 -9.319 1.00 80.06 88 TYR A C 1
ATOM 719 O O . TYR A 1 88 ? 13.334 -11.852 -8.518 1.00 80.06 88 TYR A O 1
ATOM 727 N N . TYR A 1 89 ? 14.012 -9.759 -8.934 1.00 74.56 89 TYR A N 1
ATOM 728 C CA . TYR A 1 89 ? 13.882 -9.330 -7.537 1.00 74.56 89 TYR A CA 1
ATOM 729 C C . TYR A 1 89 ? 12.443 -9.380 -7.017 1.00 74.56 89 TYR A C 1
ATOM 731 O O . TYR A 1 89 ? 12.226 -9.733 -5.854 1.00 74.56 89 TYR A O 1
ATOM 739 N N . LEU A 1 90 ? 11.458 -9.029 -7.848 1.00 75.00 90 LEU A N 1
ATOM 740 C CA . LEU A 1 90 ? 10.047 -9.124 -7.484 1.00 75.00 90 LEU A CA 1
ATOM 741 C C . LEU A 1 90 ? 9.675 -10.578 -7.206 1.00 75.00 90 LEU A C 1
ATOM 743 O O . LEU A 1 90 ? 9.185 -10.853 -6.115 1.00 75.00 90 LEU A O 1
ATOM 747 N N . LYS A 1 91 ? 9.983 -11.491 -8.136 1.00 78.19 91 LYS A N 1
ATOM 748 C CA . LYS A 1 91 ? 9.755 -12.938 -8.005 1.00 78.19 91 LYS A CA 1
ATOM 749 C C . LYS A 1 91 ? 10.422 -13.502 -6.747 1.00 78.19 91 LYS A C 1
ATOM 751 O O . LYS A 1 91 ? 9.759 -14.144 -5.935 1.00 78.19 91 LYS A O 1
ATOM 756 N N . ALA A 1 92 ? 11.685 -13.147 -6.502 1.00 76.12 92 ALA A N 1
ATOM 757 C CA . ALA A 1 92 ? 12.421 -13.547 -5.300 1.00 76.12 92 ALA A CA 1
ATOM 758 C C . ALA A 1 92 ? 11.801 -13.026 -3.986 1.00 76.12 92 ALA A C 1
ATOM 760 O O . ALA A 1 92 ? 11.992 -13.629 -2.930 1.00 76.12 92 ALA A O 1
ATOM 761 N N . SER A 1 93 ? 11.055 -11.920 -4.039 1.00 71.62 93 SER A N 1
ATOM 762 C CA . SER A 1 93 ? 10.382 -11.328 -2.876 1.00 71.62 93 SER A CA 1
ATOM 763 C C . SER A 1 93 ? 8.985 -11.913 -2.615 1.00 71.62 93 SER A C 1
ATOM 765 O O . SER A 1 93 ? 8.395 -11.616 -1.574 1.00 71.62 93 SER A O 1
ATOM 767 N N . LEU A 1 94 ? 8.431 -12.723 -3.528 1.00 74.94 94 LEU A N 1
ATOM 768 C CA . LEU A 1 94 ? 7.106 -13.331 -3.368 1.00 74.94 94 LEU A CA 1
ATOM 769 C C . LEU A 1 94 ? 7.142 -14.509 -2.391 1.00 74.94 94 LEU A C 1
ATOM 771 O O . LEU A 1 94 ? 8.030 -15.361 -2.424 1.00 74.94 94 LEU A O 1
ATOM 775 N N . GLN A 1 95 ? 6.131 -14.583 -1.527 1.00 70.12 95 GLN A N 1
ATOM 776 C CA . GLN A 1 95 ? 5.986 -15.631 -0.517 1.00 70.12 95 GLN A CA 1
ATOM 777 C C . GLN A 1 95 ? 4.538 -16.134 -0.456 1.00 70.12 95 GLN A C 1
ATOM 779 O O . GLN A 1 95 ? 3.603 -15.402 -0.787 1.00 70.12 95 GLN A O 1
ATOM 784 N N . GLY A 1 96 ? 4.348 -17.383 -0.020 1.00 74.00 96 GLY A N 1
ATOM 785 C CA . GLY A 1 96 ? 3.022 -17.993 0.137 1.00 74.00 96 GLY A CA 1
ATOM 786 C C . GLY A 1 96 ? 2.215 -18.025 -1.166 1.00 74.00 96 GLY A C 1
ATOM 787 O O . GLY A 1 96 ? 2.767 -18.276 -2.237 1.00 74.00 96 GLY A O 1
ATOM 788 N N .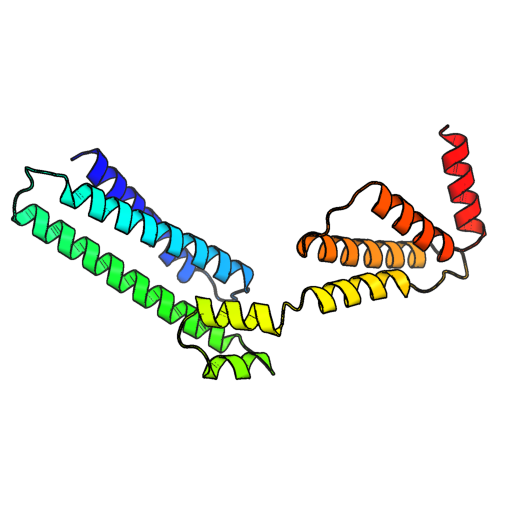 ASP A 1 97 ? 0.918 -17.718 -1.082 1.00 65.75 97 ASP A N 1
ATOM 789 C CA . ASP A 1 97 ? -0.010 -17.720 -2.224 1.00 65.75 97 ASP A CA 1
ATOM 790 C C . ASP A 1 97 ? 0.392 -16.754 -3.346 1.00 65.75 97 ASP A C 1
ATOM 792 O O . ASP A 1 97 ? -0.017 -16.932 -4.495 1.00 65.75 97 ASP A O 1
ATOM 796 N N . ALA A 1 98 ? 1.202 -15.734 -3.039 1.00 68.12 98 ALA A N 1
ATOM 797 C CA . ALA A 1 98 ? 1.702 -14.792 -4.033 1.00 68.12 98 ALA A CA 1
ATOM 798 C C . ALA A 1 98 ? 2.722 -15.441 -4.975 1.00 68.12 98 ALA A C 1
ATOM 800 O O . ALA A 1 98 ? 2.776 -15.083 -6.147 1.00 68.12 98 ALA A O 1
ATOM 801 N N . LYS A 1 99 ? 3.469 -16.450 -4.508 1.00 74.31 99 LYS A N 1
ATOM 802 C CA . LYS A 1 99 ? 4.431 -17.194 -5.335 1.00 74.31 99 LYS A CA 1
ATOM 803 C C . LYS A 1 99 ? 3.745 -18.037 -6.414 1.00 74.31 99 LYS A C 1
ATOM 805 O O . LYS A 1 99 ? 4.324 -18.294 -7.457 1.00 74.31 99 LYS A O 1
ATOM 810 N N . LEU A 1 100 ? 2.474 -18.396 -6.223 1.00 71.44 100 LEU A N 1
ATOM 811 C CA . LEU A 1 100 ? 1.682 -19.089 -7.246 1.00 71.44 100 LEU A CA 1
ATOM 812 C C . LEU A 1 100 ? 1.386 -18.202 -8.467 1.00 71.44 100 LEU A C 1
ATOM 814 O O . LEU A 1 100 ? 1.048 -18.727 -9.523 1.00 71.44 100 LEU A O 1
ATOM 818 N N . LEU A 1 101 ? 1.499 -16.874 -8.335 1.00 69.50 101 LEU A N 1
ATOM 819 C CA . LEU A 1 101 ? 1.370 -15.941 -9.458 1.00 69.50 101 LEU A CA 1
ATOM 820 C C . LEU A 1 101 ? 2.653 -15.828 -10.291 1.00 69.50 101 LEU A C 1
ATOM 822 O O . LEU A 1 101 ? 2.585 -15.380 -11.428 1.00 69.50 101 LEU A O 1
ATOM 826 N N . GLU A 1 102 ? 3.804 -16.260 -9.763 1.00 68.44 102 GLU A N 1
ATOM 827 C CA . GLU A 1 102 ? 5.091 -16.234 -10.473 1.00 68.44 102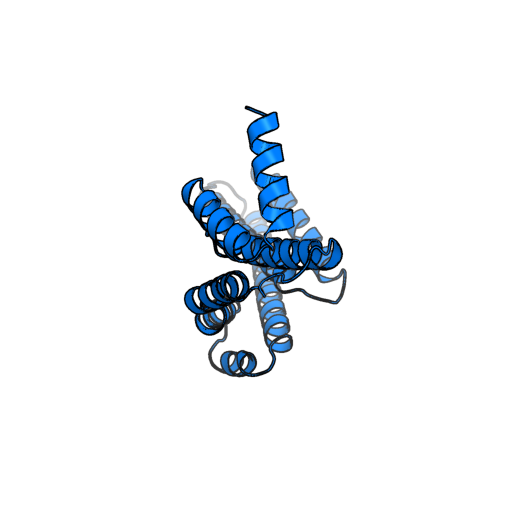 GLU A CA 1
ATOM 828 C C . GLU A 1 102 ? 5.068 -17.069 -11.762 1.00 68.44 102 GLU A C 1
ATOM 830 O O . GLU A 1 102 ? 5.731 -16.717 -12.733 1.00 68.44 102 GLU A O 1
ATOM 835 N N . ALA A 1 103 ? 4.296 -18.160 -11.764 1.00 62.69 103 ALA A N 1
ATOM 836 C CA . ALA A 1 103 ? 4.201 -19.109 -12.871 1.00 62.69 103 ALA A CA 1
ATOM 837 C C . ALA A 1 103 ? 3.266 -18.657 -14.006 1.00 62.69 103 ALA A C 1
ATOM 839 O O . ALA A 1 103 ? 3.170 -19.344 -15.018 1.00 62.69 103 ALA A O 1
ATOM 840 N N . VAL A 1 104 ? 2.535 -17.556 -13.816 1.00 59.78 104 VAL A N 1
ATOM 841 C CA . VAL A 1 104 ? 1.498 -17.100 -14.753 1.00 59.78 104 VAL A CA 1
ATOM 842 C C . VAL A 1 104 ? 1.993 -15.943 -15.623 1.00 59.78 104 VAL A C 1
ATOM 844 O O . VAL A 1 104 ? 1.376 -15.675 -16.649 1.00 59.78 104 VAL A O 1
ATOM 847 N N . ASP A 1 105 ? 3.092 -15.276 -15.248 1.00 64.12 105 ASP A N 1
ATOM 848 C CA . ASP A 1 105 ? 3.492 -14.030 -15.898 1.00 64.12 105 ASP A CA 1
ATOM 849 C C . ASP A 1 105 ? 5.003 -13.821 -16.087 1.00 64.12 105 ASP A C 1
ATOM 851 O O . ASP A 1 105 ? 5.830 -14.044 -15.188 1.00 64.12 105 ASP A O 1
ATOM 855 N N . ASP A 1 106 ? 5.329 -13.288 -17.265 1.00 72.00 106 ASP A N 1
ATOM 856 C CA . ASP A 1 106 ? 6.698 -13.083 -17.752 1.00 72.00 106 ASP A CA 1
ATOM 857 C C . ASP A 1 106 ? 7.133 -11.613 -17.718 1.00 72.00 106 ASP A C 1
ATOM 859 O O . ASP A 1 106 ? 8.306 -11.314 -17.914 1.00 72.00 106 ASP A O 1
ATOM 863 N N . SER A 1 107 ? 6.219 -10.686 -17.412 1.00 77.25 107 SER A N 1
ATOM 864 C CA . SER A 1 107 ? 6.522 -9.257 -17.284 1.00 77.25 107 SER A CA 1
ATOM 865 C C . SER A 1 107 ? 6.316 -8.749 -15.860 1.00 77.25 107 SER A C 1
ATOM 867 O O . SER A 1 107 ? 5.406 -9.173 -15.143 1.00 77.25 107 SER A O 1
ATOM 869 N N . PHE A 1 108 ? 7.142 -7.780 -15.455 1.00 72.88 108 PHE A N 1
ATOM 870 C CA . PHE A 1 108 ? 7.017 -7.101 -14.165 1.00 72.88 108 PHE A CA 1
ATOM 871 C C . PHE A 1 108 ? 5.651 -6.416 -14.007 1.00 72.88 108 PHE A C 1
ATOM 873 O O . PHE A 1 108 ? 5.047 -6.493 -12.936 1.00 72.88 108 PHE A O 1
ATOM 880 N N . GLU A 1 109 ? 5.151 -5.765 -15.061 1.00 74.94 109 GLU A N 1
ATOM 881 C CA . GLU A 1 109 ? 3.874 -5.035 -15.029 1.00 74.94 109 GLU A CA 1
ATOM 882 C C . GLU A 1 109 ? 2.675 -5.970 -14.883 1.00 74.94 109 GLU A C 1
ATOM 884 O O . GLU A 1 109 ? 1.751 -5.716 -14.104 1.00 74.94 109 GLU A O 1
ATOM 889 N N . SER A 1 110 ? 2.700 -7.088 -15.593 1.00 79.06 110 SER A N 1
ATOM 890 C CA . SER A 1 110 ? 1.625 -8.066 -15.528 1.00 79.06 110 SER A CA 1
ATOM 891 C C . SER A 1 110 ? 1.622 -8.786 -14.174 1.00 79.06 110 SER A C 1
ATOM 893 O O . SER A 1 110 ? 0.587 -8.818 -13.507 1.00 79.06 110 SER A O 1
ATOM 895 N N . LEU A 1 111 ? 2.794 -9.196 -13.665 1.00 78.94 111 LEU A N 1
ATOM 896 C CA . LEU A 1 111 ? 2.923 -9.802 -12.335 1.00 78.94 111 LEU A CA 1
ATOM 897 C C . LEU A 1 111 ? 2.478 -8.845 -11.218 1.00 78.94 111 LEU A C 1
ATOM 899 O O . LEU A 1 111 ? 1.754 -9.255 -10.308 1.00 78.94 111 LEU A O 1
ATOM 903 N N . ILE A 1 112 ? 2.855 -7.560 -11.278 1.00 74.44 112 ILE A N 1
ATOM 904 C CA . ILE A 1 112 ? 2.409 -6.588 -10.270 1.00 74.44 112 ILE A CA 1
ATOM 905 C C . ILE A 1 112 ? 0.908 -6.322 -10.373 1.00 74.44 112 ILE A C 1
ATOM 907 O O . ILE A 1 112 ? 0.243 -6.174 -9.350 1.00 74.44 112 ILE A O 1
ATOM 911 N N . THR A 1 113 ? 0.350 -6.307 -11.582 1.00 75.25 113 THR A N 1
ATOM 912 C CA . THR A 1 113 ? -1.091 -6.149 -11.802 1.00 75.25 113 THR A CA 1
ATOM 913 C C . THR A 1 113 ? -1.863 -7.357 -11.278 1.00 75.25 113 THR A C 1
ATOM 915 O O . THR A 1 113 ? -2.849 -7.180 -10.567 1.00 75.25 113 THR A O 1
ATOM 918 N N . ALA A 1 114 ? -1.388 -8.576 -11.527 1.00 74.56 114 ALA A N 1
ATOM 919 C CA . ALA A 1 114 ? -1.969 -9.802 -10.990 1.00 74.56 114 ALA A CA 1
ATOM 920 C C . ALA A 1 114 ? -1.913 -9.835 -9.455 1.00 74.56 114 ALA A C 1
ATOM 922 O O . ALA A 1 114 ? -2.896 -10.196 -8.803 1.00 74.56 114 ALA A O 1
ATOM 923 N N . LEU A 1 115 ? -0.797 -9.393 -8.861 1.00 73.62 115 LEU A N 1
ATOM 924 C CA . LEU A 1 115 ? -0.665 -9.239 -7.410 1.00 73.62 115 LEU A CA 1
ATOM 925 C C . LEU A 1 115 ? -1.679 -8.234 -6.861 1.00 73.62 115 LEU A C 1
ATOM 927 O O . LEU A 1 115 ? -2.328 -8.519 -5.856 1.00 73.62 115 LEU A O 1
ATOM 931 N N . LYS A 1 116 ? -1.872 -7.096 -7.533 1.00 71.69 116 LYS A N 1
ATOM 932 C CA . LYS A 1 116 ? -2.903 -6.123 -7.155 1.00 71.69 116 LYS A CA 1
ATOM 933 C C . LYS A 1 116 ? -4.304 -6.721 -7.270 1.00 71.69 116 LYS A C 1
ATOM 935 O O . LYS A 1 116 ? -5.065 -6.681 -6.317 1.00 71.69 116 LYS A O 1
ATOM 940 N N . ILE A 1 117 ? -4.642 -7.369 -8.379 1.00 71.69 117 ILE A N 1
ATOM 941 C CA . ILE A 1 117 ? -5.967 -7.980 -8.559 1.00 71.69 117 ILE A CA 1
ATOM 942 C C . ILE A 1 117 ? -6.251 -9.030 -7.474 1.00 71.69 117 ILE A C 1
ATOM 944 O O . ILE A 1 117 ? -7.351 -9.068 -6.920 1.00 71.69 117 ILE A O 1
ATOM 948 N N . ARG A 1 118 ? -5.267 -9.878 -7.155 1.00 69.00 118 ARG A N 1
ATOM 949 C CA . ARG A 1 118 ? -5.449 -11.001 -6.228 1.00 69.00 118 ARG A CA 1
ATOM 950 C C . ARG A 1 118 ? -5.370 -10.598 -4.755 1.00 69.00 118 ARG A C 1
ATOM 952 O O . ARG A 1 118 ? -6.139 -11.124 -3.956 1.00 69.00 118 ARG A O 1
ATOM 959 N N . PHE A 1 119 ? -4.460 -9.695 -4.390 1.00 66.00 119 PHE A N 1
ATOM 960 C CA . PHE A 1 119 ? -4.185 -9.335 -2.990 1.00 66.00 119 PHE A CA 1
ATOM 961 C C . PHE A 1 119 ? -4.648 -7.929 -2.610 1.00 66.00 119 PHE A C 1
ATOM 963 O O . PHE A 1 119 ? -4.977 -7.687 -1.452 1.00 66.00 119 PHE A O 1
ATOM 970 N N . GLU A 1 120 ? -4.753 -7.008 -3.563 1.00 67.69 120 GLU A N 1
ATOM 971 C CA . GLU A 1 120 ? -5.337 -5.679 -3.359 1.00 67.69 120 GLU A CA 1
ATOM 972 C C . GLU A 1 120 ? -6.859 -5.738 -3.576 1.00 67.69 120 GLU A C 1
ATOM 974 O O . GLU A 1 120 ? -7.453 -4.926 -4.288 1.00 67.69 120 GLU A O 1
ATOM 979 N N . ASN A 1 121 ? -7.528 -6.712 -2.937 1.00 69.75 121 ASN A N 1
ATOM 980 C CA . ASN A 1 121 ? -8.987 -6.746 -2.887 1.00 69.75 121 ASN A CA 1
ATOM 981 C C . ASN A 1 121 ? -9.467 -5.580 -2.020 1.00 69.75 121 ASN A C 1
ATOM 983 O O . ASN A 1 121 ? -9.690 -5.705 -0.813 1.00 69.75 121 ASN A O 1
ATOM 987 N N . LYS A 1 122 ? -9.619 -4.427 -2.670 1.00 69.50 122 LYS A N 1
ATOM 988 C CA . LYS A 1 122 ? -10.031 -3.166 -2.065 1.00 69.50 122 LYS A CA 1
ATOM 989 C C . LYS A 1 122 ? -11.296 -3.329 -1.226 1.00 69.50 122 LYS A C 1
ATOM 991 O O . LYS A 1 122 ? -11.366 -2.753 -0.150 1.00 69.50 122 LYS A O 1
ATOM 996 N N . ARG A 1 123 ? -12.248 -4.170 -1.654 1.00 71.56 123 ARG A N 1
ATOM 997 C CA . ARG A 1 123 ? -13.468 -4.470 -0.888 1.00 71.56 123 ARG A CA 1
ATOM 998 C C . ARG A 1 123 ? -13.141 -5.132 0.451 1.00 71.56 123 ARG A C 1
ATOM 1000 O O . ARG A 1 123 ? -13.605 -4.653 1.478 1.00 71.56 123 ARG A O 1
ATOM 1007 N N . LEU A 1 124 ? -12.332 -6.191 0.442 1.00 74.38 124 LEU A N 1
ATOM 1008 C CA . LEU A 1 124 ? -11.955 -6.930 1.652 1.00 74.38 124 LEU A CA 1
ATOM 1009 C C . LEU A 1 124 ? -11.097 -6.084 2.603 1.00 74.38 124 LEU A C 1
ATOM 1011 O O . LEU A 1 124 ? -11.303 -6.118 3.814 1.00 74.38 124 LEU A O 1
ATOM 1015 N N . LEU A 1 125 ? -10.158 -5.302 2.067 1.00 76.44 125 LEU A N 1
ATOM 1016 C CA . LEU A 1 125 ? -9.328 -4.394 2.863 1.00 76.44 125 LEU A CA 1
ATOM 1017 C C . LEU A 1 125 ? -10.175 -3.298 3.514 1.00 76.44 125 LEU A C 1
ATOM 1019 O O . LEU A 1 125 ? -10.042 -3.040 4.710 1.00 76.44 125 LEU A O 1
ATOM 1023 N N . THR A 1 126 ? -11.092 -2.695 2.755 1.00 80.81 126 THR A N 1
ATOM 1024 C CA . THR A 1 126 ? -12.055 -1.728 3.288 1.00 80.81 126 THR A CA 1
ATOM 1025 C C . THR A 1 126 ? -12.913 -2.350 4.383 1.00 80.81 126 THR A C 1
ATOM 1027 O O . THR A 1 126 ? -13.017 -1.772 5.460 1.00 80.81 126 THR A O 1
ATOM 1030 N N . GLU A 1 127 ? -13.478 -3.533 4.145 1.00 82.62 127 GLU A N 1
ATOM 1031 C CA . GLU A 1 127 ? -14.288 -4.266 5.122 1.00 82.62 127 GLU A CA 1
ATOM 1032 C C . GLU A 1 127 ? -13.492 -4.567 6.400 1.00 82.62 127 GLU A C 1
ATOM 1034 O O . GLU A 1 127 ? -13.967 -4.293 7.497 1.00 82.62 127 GLU A O 1
ATOM 1039 N N . THR A 1 128 ? -12.237 -5.001 6.271 1.00 85.38 128 THR A N 1
ATOM 1040 C CA . THR A 1 128 ? -11.336 -5.260 7.406 1.00 85.38 128 THR A CA 1
ATOM 1041 C C . THR A 1 128 ? -11.104 -4.005 8.248 1.00 85.38 128 THR A C 1
ATOM 1043 O O . THR A 1 128 ? -11.224 -4.044 9.471 1.00 85.38 128 THR A O 1
ATOM 1046 N N . HIS A 1 129 ? -10.790 -2.873 7.612 1.00 86.56 129 HIS A N 1
ATOM 1047 C CA . HIS A 1 129 ? -10.549 -1.617 8.326 1.00 86.56 129 HIS A CA 1
ATOM 1048 C C . HIS A 1 129 ? -11.824 -1.029 8.940 1.00 86.56 129 HIS A C 1
ATOM 1050 O O . HIS A 1 129 ? -11.758 -0.459 10.029 1.00 86.56 129 HIS A O 1
ATOM 1056 N N . ILE A 1 130 ? -12.977 -1.172 8.278 1.00 86.88 130 ILE A N 1
ATOM 1057 C CA . ILE A 1 130 ? -14.277 -0.752 8.816 1.00 86.88 130 ILE A CA 1
ATOM 1058 C C . ILE A 1 130 ? -14.653 -1.615 10.022 1.00 86.88 130 ILE A C 1
ATOM 1060 O O . ILE A 1 130 ? -14.969 -1.065 11.076 1.00 86.88 130 ILE A O 1
ATOM 1064 N N . ASN A 1 131 ? -14.560 -2.940 9.908 1.00 88.00 131 ASN A N 1
ATOM 1065 C CA . ASN A 1 131 ? -14.868 -3.856 11.006 1.00 88.00 131 ASN A CA 1
ATOM 1066 C C . ASN A 1 131 ? -13.947 -3.598 12.199 1.00 88.00 131 ASN A C 1
ATOM 1068 O O . ASN A 1 131 ? -14.437 -3.450 13.311 1.00 88.00 131 ASN A O 1
ATOM 1072 N N . ALA A 1 132 ? -12.650 -3.370 11.971 1.00 88.12 132 ALA A N 1
ATOM 1073 C CA . ALA A 1 132 ? -11.716 -3.004 13.035 1.00 88.12 132 ALA A CA 1
ATOM 1074 C C . ALA A 1 132 ? -12.097 -1.710 13.782 1.00 88.12 132 ALA A C 1
ATOM 1076 O O . ALA A 1 132 ? -11.741 -1.566 14.948 1.00 88.12 132 ALA A O 1
ATOM 1077 N N . ILE A 1 133 ? -12.802 -0.766 13.141 1.00 89.19 133 ILE A N 1
ATOM 1078 C CA . ILE A 1 133 ? -13.338 0.444 13.791 1.00 89.19 133 ILE A CA 1
ATOM 1079 C C . ILE A 1 133 ? -14.651 0.135 14.529 1.00 89.19 133 ILE A C 1
ATOM 1081 O O . ILE A 1 133 ? -14.860 0.603 15.649 1.00 89.19 133 ILE A O 1
ATOM 1085 N N . LEU A 1 134 ? -15.549 -0.644 13.923 1.00 86.56 134 LEU A N 1
ATOM 1086 C CA . LEU A 1 134 ? -16.854 -0.985 14.505 1.00 86.56 134 LEU A CA 1
ATOM 1087 C C . LEU A 1 134 ? -16.738 -1.924 15.714 1.00 86.56 134 LEU A C 1
ATOM 1089 O O . LEU A 1 134 ? -17.518 -1.817 16.666 1.00 86.56 134 LEU A O 1
ATOM 1093 N N . GLU A 1 135 ? -15.751 -2.813 15.698 1.00 88.62 135 GLU A N 1
ATOM 1094 C CA . GLU A 1 135 ? -15.489 -3.831 16.717 1.00 88.62 135 GLU A CA 1
ATOM 1095 C C . GLU A 1 135 ? -14.593 -3.338 17.855 1.00 88.62 135 GLU A C 1
ATOM 1097 O O . GLU A 1 135 ? -14.345 -4.094 18.791 1.00 88.62 135 GLU A O 1
ATOM 1102 N N . ILE A 1 136 ? -14.162 -2.067 17.836 1.00 86.25 136 ILE A N 1
ATOM 1103 C CA . ILE A 1 136 ? -13.470 -1.448 18.975 1.00 86.25 136 ILE A CA 1
ATOM 1104 C C . ILE A 1 136 ? -14.249 -1.753 20.258 1.00 86.25 136 ILE A C 1
ATOM 1106 O O . ILE A 1 136 ? -15.467 -1.542 20.329 1.00 86.25 136 ILE A O 1
ATOM 1110 N N . GLU A 1 137 ? -13.547 -2.275 21.260 1.00 81.81 137 GLU A N 1
ATOM 1111 C CA . GLU A 1 137 ? -14.151 -2.678 22.521 1.00 81.81 137 GLU A CA 1
ATOM 1112 C C . GLU A 1 137 ? -14.737 -1.465 23.251 1.00 81.81 137 GLU A C 1
ATOM 1114 O O . GLU A 1 137 ? -14.165 -0.371 23.260 1.00 81.81 137 GLU A O 1
ATOM 1119 N N . LYS A 1 138 ? -15.916 -1.650 23.849 1.00 83.81 138 LYS A N 1
ATOM 1120 C CA . LYS A 1 138 ? -16.557 -0.593 24.625 1.00 83.81 138 LYS A CA 1
ATOM 1121 C C . LYS A 1 138 ? -15.771 -0.374 25.916 1.00 83.81 138 LYS A C 1
ATOM 1123 O O . LYS A 1 138 ? -15.608 -1.296 26.709 1.00 83.81 138 LYS A O 1
ATOM 1128 N N . LEU A 1 139 ? -15.363 0.863 26.156 1.00 83.62 139 LEU A N 1
ATOM 1129 C CA . LEU A 1 139 ? -14.746 1.280 27.403 1.00 83.62 139 LEU A CA 1
ATOM 1130 C C . LEU A 1 139 ? -15.787 1.216 28.525 1.00 83.62 139 LEU A C 1
ATOM 1132 O O . LEU A 1 139 ? -16.848 1.840 28.459 1.00 83.62 139 LEU A O 1
ATOM 1136 N N . THR A 1 140 ? -15.498 0.408 29.541 1.00 75.06 140 THR A N 1
ATOM 1137 C CA . THR A 1 140 ? -16.361 0.198 30.712 1.00 75.06 140 THR A CA 1
ATOM 1138 C C . THR A 1 140 ? -15.978 1.083 31.895 1.00 75.06 140 THR A C 1
ATOM 1140 O O . THR A 1 140 ? -16.784 1.252 32.808 1.00 75.06 140 THR A O 1
ATOM 1143 N N . SER A 1 141 ? -14.781 1.670 31.872 1.00 73.38 141 SER A N 1
ATOM 1144 C CA . SER A 1 141 ? -14.277 2.594 32.883 1.00 73.38 141 SER A CA 1
ATOM 1145 C C . SER A 1 141 ? -13.388 3.671 32.265 1.00 73.38 141 SER A C 1
ATOM 1147 O O . SER A 1 141 ? -12.785 3.476 31.204 1.00 73.38 141 SER A O 1
ATOM 1149 N N . GLU A 1 142 ? -13.293 4.800 32.963 1.00 73.56 142 GLU A N 1
ATOM 1150 C CA . GLU A 1 142 ? -12.419 5.911 32.603 1.00 73.56 142 GLU A CA 1
ATOM 1151 C C . GLU A 1 142 ? -10.951 5.465 32.690 1.00 73.56 142 GLU A C 1
ATOM 1153 O O . GLU A 1 142 ? -10.414 5.160 33.757 1.00 73.56 142 GLU A O 1
ATOM 1158 N N . SER A 1 143 ? -10.294 5.375 31.535 1.00 79.81 143 SER A N 1
ATOM 1159 C CA . SER A 1 143 ? -8.892 4.979 31.441 1.00 79.81 143 SER A CA 1
ATOM 1160 C C . SER A 1 143 ? -8.223 5.692 30.279 1.00 79.81 143 SER A C 1
ATOM 1162 O O . SER A 1 143 ? -8.437 5.362 29.109 1.00 79.81 143 SER A O 1
ATOM 1164 N N . ALA A 1 144 ? -7.335 6.633 30.604 1.00 80.38 144 ALA A N 1
ATOM 1165 C CA . ALA A 1 144 ? -6.540 7.364 29.618 1.00 80.38 144 ALA A CA 1
ATOM 1166 C C . ALA A 1 144 ? -5.736 6.424 28.702 1.00 80.38 144 ALA A C 1
ATOM 1168 O O . ALA A 1 144 ? -5.557 6.701 27.514 1.00 80.38 144 ALA A O 1
ATOM 1169 N N . ARG A 1 145 ? -5.284 5.278 29.233 1.00 83.81 145 ARG A N 1
ATOM 1170 C CA . ARG A 1 145 ? -4.586 4.251 28.451 1.00 83.81 145 ARG A CA 1
ATOM 1171 C C . ARG A 1 145 ? -5.502 3.643 27.392 1.00 83.81 145 ARG A C 1
ATOM 1173 O O . ARG A 1 145 ? -5.089 3.524 26.244 1.00 83.81 145 ARG A O 1
ATOM 1180 N N . ASN A 1 146 ? -6.732 3.295 27.758 1.00 82.62 146 ASN A N 1
ATOM 1181 C CA . ASN A 1 146 ? -7.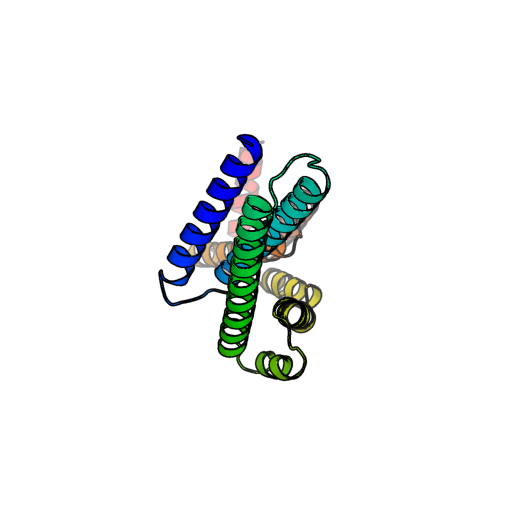666 2.660 26.831 1.00 82.62 146 ASN A CA 1
ATOM 1182 C C . ASN A 1 146 ? -8.163 3.646 25.764 1.00 82.62 146 ASN A C 1
ATOM 1184 O O . ASN A 1 146 ? -8.256 3.283 24.594 1.00 82.62 146 ASN A O 1
ATOM 1188 N N . ILE A 1 147 ? -8.383 4.911 26.140 1.00 83.06 147 ILE A N 1
ATOM 1189 C CA . ILE A 1 147 ? -8.727 5.989 25.200 1.00 83.06 147 ILE A CA 1
ATOM 1190 C C . ILE A 1 147 ? -7.598 6.207 24.182 1.00 83.06 147 ILE A C 1
ATOM 1192 O O . ILE A 1 147 ? -7.861 6.340 22.983 1.00 83.06 147 ILE A O 1
ATOM 1196 N N . ARG A 1 148 ? -6.333 6.195 24.626 1.00 86.44 148 ARG A N 1
ATOM 1197 C CA . ARG A 1 148 ? -5.176 6.313 23.726 1.00 86.44 148 ARG A CA 1
ATOM 1198 C C . ARG A 1 148 ? -5.100 5.139 22.752 1.00 86.44 148 ARG A C 1
ATOM 1200 O O . ARG A 1 148 ? -5.056 5.371 21.551 1.00 86.44 148 ARG A O 1
ATOM 1207 N N . THR A 1 149 ? -5.187 3.904 23.247 1.00 87.00 149 THR A N 1
ATOM 1208 C CA . THR A 1 149 ? -5.184 2.702 22.396 1.00 87.00 149 THR A CA 1
ATOM 1209 C C . THR A 1 149 ? -6.305 2.743 21.355 1.00 87.00 149 THR A C 1
ATOM 1211 O O . THR A 1 149 ? -6.075 2.464 20.181 1.00 87.00 149 THR A O 1
ATOM 1214 N N . MET A 1 150 ? -7.513 3.145 21.756 1.00 86.31 150 MET A N 1
ATOM 1215 C CA . MET A 1 150 ? -8.640 3.319 20.840 1.00 86.31 150 MET A CA 1
ATOM 1216 C C . MET A 1 150 ? -8.340 4.368 19.761 1.00 86.31 150 MET A C 1
ATOM 1218 O O . MET A 1 150 ? -8.579 4.129 18.578 1.00 86.31 150 MET A O 1
ATOM 1222 N N . THR A 1 151 ? -7.783 5.513 20.157 1.00 86.88 151 THR A N 1
ATOM 1223 C CA . THR A 1 151 ? -7.409 6.598 19.236 1.00 86.88 151 THR A CA 1
ATOM 1224 C C . THR A 1 151 ? -6.345 6.144 18.237 1.00 86.88 151 THR A C 1
ATOM 1226 O O . THR A 1 151 ? -6.428 6.480 17.052 1.00 86.88 151 THR A O 1
ATOM 1229 N N . ASP A 1 152 ? -5.381 5.335 18.678 1.00 88.75 152 ASP A N 1
ATOM 1230 C CA . ASP A 1 152 ? -4.342 4.764 17.821 1.00 88.75 152 ASP A CA 1
ATOM 1231 C C . ASP A 1 152 ? -4.937 3.787 16.795 1.00 88.75 152 ASP A C 1
ATOM 1233 O O . ASP A 1 152 ? -4.621 3.873 15.603 1.00 88.75 152 ASP A O 1
ATOM 1237 N N . ILE A 1 153 ? -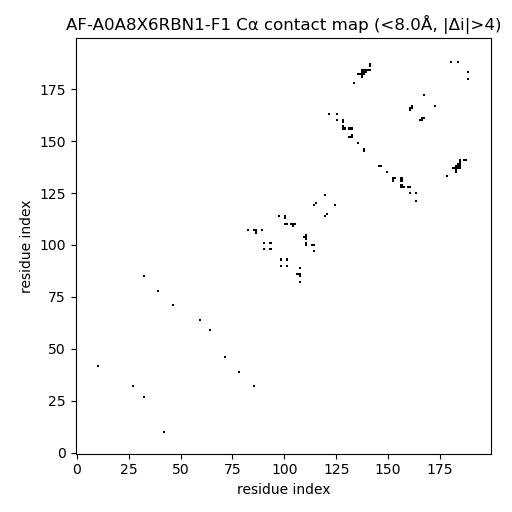5.851 2.907 17.226 1.00 87.81 153 ILE A N 1
ATOM 1238 C CA . ILE A 1 153 ? -6.572 1.970 16.348 1.00 87.81 153 ILE A CA 1
ATOM 1239 C C . ILE A 1 153 ? -7.389 2.734 15.301 1.00 87.81 153 ILE A C 1
ATOM 1241 O O . ILE A 1 153 ? -7.287 2.437 14.106 1.00 87.81 153 ILE A O 1
ATOM 1245 N N . LEU A 1 154 ? -8.155 3.747 15.712 1.00 88.50 154 LEU A N 1
ATOM 1246 C CA . LEU A 1 154 ? -8.912 4.604 14.796 1.00 88.50 154 LEU A CA 1
ATOM 1247 C C . LEU A 1 154 ? -7.989 5.299 13.794 1.00 88.50 154 LEU A C 1
ATOM 1249 O O . LEU A 1 154 ? -8.199 5.212 12.586 1.00 88.50 154 LEU A O 1
ATOM 1253 N N . SER A 1 155 ? -6.926 5.937 14.280 1.00 89.12 155 SER A N 1
ATOM 1254 C CA . SER A 1 155 ? -5.987 6.688 13.445 1.00 89.12 155 SER A CA 1
ATOM 1255 C C . SER A 1 155 ? -5.254 5.800 12.442 1.00 89.12 155 SER A C 1
ATOM 1257 O O . SER A 1 155 ? -4.939 6.249 11.337 1.00 89.12 155 SER A O 1
ATOM 1259 N N . LYS A 1 156 ? -4.951 4.551 12.810 1.00 90.88 156 LYS A N 1
ATOM 1260 C CA . LYS A 1 156 ? -4.344 3.557 11.918 1.00 90.88 156 LYS A CA 1
ATOM 1261 C C . LYS A 1 156 ? -5.312 3.160 10.803 1.00 90.88 156 LYS A C 1
ATOM 1263 O O . LYS A 1 156 ? -4.941 3.219 9.633 1.00 90.88 156 LYS A O 1
ATOM 1268 N N . ASN A 1 157 ? -6.541 2.786 11.154 1.00 88.25 157 ASN A N 1
ATOM 1269 C CA . ASN A 1 157 ? -7.526 2.305 10.183 1.00 88.25 157 ASN A CA 1
ATOM 1270 C C . ASN A 1 157 ? -8.035 3.424 9.262 1.00 88.25 157 ASN A C 1
ATOM 1272 O O . ASN A 1 157 ? -8.146 3.209 8.060 1.00 88.25 157 ASN A O 1
ATOM 1276 N N . ILE A 1 158 ? -8.237 4.643 9.774 1.00 88.38 158 ILE A N 1
ATOM 1277 C CA . ILE A 1 158 ? -8.595 5.809 8.946 1.00 88.38 158 ILE A CA 1
ATOM 1278 C C . ILE A 1 158 ? -7.481 6.130 7.943 1.00 88.38 158 ILE A C 1
ATOM 1280 O O . ILE A 1 158 ? -7.763 6.383 6.773 1.00 88.38 158 ILE A O 1
ATOM 1284 N N . ARG A 1 159 ? -6.207 6.090 8.362 1.00 86.25 159 ARG A N 1
ATOM 1285 C CA . ARG A 1 159 ? -5.075 6.286 7.440 1.00 86.25 159 ARG A CA 1
ATOM 1286 C C . ARG A 1 159 ? -5.047 5.226 6.341 1.00 86.25 159 ARG A C 1
ATOM 1288 O O . ARG A 1 159 ? -4.817 5.573 5.187 1.00 86.25 159 ARG A O 1
ATOM 1295 N N . ALA A 1 160 ? -5.314 3.966 6.678 1.00 82.19 160 ALA A N 1
ATOM 1296 C CA . ALA A 1 160 ? -5.382 2.892 5.693 1.00 82.19 160 ALA A CA 1
ATOM 1297 C C . ALA A 1 160 ? -6.551 3.078 4.707 1.00 82.19 160 ALA A C 1
ATOM 1299 O O . ALA A 1 160 ? -6.351 2.979 3.500 1.00 82.19 160 ALA A O 1
ATOM 1300 N N . LEU A 1 161 ? -7.740 3.455 5.191 1.00 83.50 161 LEU A N 1
ATOM 1301 C CA . LEU A 1 161 ? -8.890 3.787 4.339 1.00 83.50 161 LEU A CA 1
ATOM 1302 C C . LEU A 1 161 ? -8.597 4.974 3.408 1.00 83.50 161 LEU A C 1
ATOM 1304 O O . LEU A 1 161 ? -8.958 4.930 2.232 1.00 83.50 161 LEU A O 1
ATOM 1308 N N . LYS A 1 162 ? -7.867 5.986 3.887 1.00 84.81 162 LYS A N 1
ATOM 1309 C CA . LYS A 1 162 ? -7.412 7.099 3.045 1.00 84.81 162 LYS A CA 1
ATOM 1310 C C . LYS A 1 162 ? -6.457 6.642 1.942 1.00 84.81 162 LYS A C 1
ATOM 1312 O O . LYS A 1 162 ? -6.608 7.064 0.802 1.00 84.81 162 LYS A O 1
ATOM 1317 N N . LEU A 1 163 ? -5.512 5.749 2.246 1.00 79.94 163 LEU A N 1
ATOM 1318 C CA . LEU A 1 163 ? -4.621 5.162 1.234 1.00 79.94 163 LEU A CA 1
ATOM 1319 C C . LEU A 1 163 ? -5.386 4.338 0.187 1.00 79.94 163 LEU A C 1
ATOM 1321 O O . LEU A 1 163 ? -4.985 4.306 -0.972 1.00 79.94 163 LEU A O 1
ATOM 1325 N N . LEU A 1 164 ? -6.517 3.737 0.567 1.00 77.56 164 LEU A N 1
ATOM 1326 C CA . LEU A 1 164 ? -7.444 3.072 -0.354 1.00 77.56 164 LEU A CA 1
ATOM 1327 C C . LEU A 1 164 ? -8.311 4.067 -1.157 1.00 77.56 164 LEU A C 1
ATOM 1329 O O . LEU A 1 164 ? -9.113 3.648 -1.989 1.00 77.56 164 LEU A O 1
ATOM 1333 N N . GLY A 1 165 ? -8.163 5.378 -0.958 1.00 81.62 165 GLY A N 1
ATOM 1334 C CA . GLY A 1 165 ? -8.882 6.421 -1.695 1.00 81.62 165 GLY A CA 1
ATOM 1335 C C . GLY A 1 165 ? -10.238 6.810 -1.103 1.00 81.62 165 GLY A C 1
ATOM 1336 O O . GLY A 1 165 ? -11.043 7.423 -1.800 1.00 81.62 165 GLY A O 1
ATOM 1337 N N . PHE A 1 166 ? -10.515 6.457 0.156 1.00 82.50 166 PHE A N 1
ATOM 1338 C CA . PHE A 1 166 ? -11.678 6.968 0.885 1.00 82.50 166 PHE A CA 1
ATOM 1339 C C . PHE A 1 166 ? -11.286 8.241 1.638 1.00 82.50 166 PHE A C 1
ATOM 1341 O O . PHE A 1 166 ? -10.632 8.188 2.681 1.00 82.50 166 PHE A O 1
ATOM 1348 N N . GLU A 1 167 ? -11.669 9.394 1.097 1.00 81.81 167 GLU A N 1
ATOM 1349 C CA . GLU A 1 167 ? -11.416 10.687 1.734 1.00 81.81 167 GLU A CA 1
ATOM 1350 C C . GLU A 1 167 ? -12.390 10.957 2.889 1.00 81.81 167 GLU A C 1
ATOM 1352 O O . GLU A 1 167 ? -13.562 10.570 2.851 1.00 81.81 167 GLU A O 1
ATOM 1357 N N . ARG A 1 168 ? -11.901 11.663 3.918 1.00 80.62 168 ARG A N 1
ATOM 1358 C CA . ARG A 1 168 ? -12.746 12.160 5.012 1.00 80.62 168 ARG A CA 1
ATOM 1359 C C . ARG A 1 168 ? -13.606 13.318 4.517 1.00 80.62 168 ARG A C 1
ATOM 1361 O O . ARG A 1 168 ? -13.120 14.237 3.866 1.00 80.62 168 ARG A O 1
ATOM 1368 N N . ASN A 1 169 ? -14.875 13.287 4.893 1.00 87.25 169 ASN A N 1
ATOM 1369 C CA . ASN A 1 169 ? -15.834 14.370 4.716 1.00 87.25 169 ASN A CA 1
ATOM 1370 C C . ASN A 1 169 ? -16.667 14.576 5.993 1.00 87.25 169 ASN A C 1
ATOM 1372 O O . ASN A 1 169 ? -16.635 13.755 6.915 1.00 87.25 169 ASN A O 1
ATOM 1376 N N . ASN A 1 170 ? -17.460 15.647 6.029 1.00 86.94 170 ASN A N 1
ATOM 1377 C CA . ASN A 1 170 ? -18.252 16.007 7.208 1.00 86.94 170 ASN A CA 1
ATOM 1378 C C . ASN A 1 170 ? -19.209 14.888 7.653 1.00 86.94 170 ASN A C 1
ATOM 1380 O O . ASN A 1 170 ? -19.382 14.666 8.848 1.00 86.94 170 ASN A O 1
ATOM 1384 N N . LEU A 1 171 ? -19.805 14.148 6.712 1.00 81.56 171 LEU A N 1
ATOM 1385 C CA . LEU A 1 171 ? -20.681 13.024 7.044 1.00 81.56 171 LEU A CA 1
ATOM 1386 C C . LEU A 1 171 ? -19.895 11.882 7.703 1.00 81.56 171 LEU A C 1
ATOM 1388 O O . LEU A 1 171 ? -20.334 11.339 8.714 1.00 81.56 171 LEU A O 1
ATOM 1392 N N . SER A 1 172 ? -18.722 11.540 7.166 1.00 84.81 172 SER A N 1
ATOM 1393 C CA . SER A 1 172 ? -17.856 10.506 7.738 1.00 84.81 172 SER A CA 1
ATOM 1394 C C . SER A 1 172 ? -17.386 10.873 9.145 1.00 84.81 172 SER A C 1
ATOM 1396 O O . SER A 1 172 ? -17.336 10.006 10.012 1.00 84.81 172 SER A O 1
ATOM 1398 N N . ASP A 1 173 ? -17.145 12.158 9.404 1.00 85.44 173 ASP A N 1
ATOM 1399 C CA . ASP A 1 173 ? -16.751 12.658 10.721 1.00 85.44 173 ASP A CA 1
ATOM 1400 C C . ASP A 1 173 ? -17.882 12.520 11.733 1.00 85.44 173 ASP A C 1
ATOM 1402 O O . ASP A 1 173 ? -17.666 12.022 12.837 1.00 85.44 173 ASP A O 1
ATOM 1406 N N . LEU A 1 174 ? -19.104 12.885 11.336 1.00 84.50 174 LEU A N 1
ATOM 1407 C CA . LEU A 1 174 ? -20.298 12.723 12.166 1.00 84.50 174 LEU A CA 1
ATOM 1408 C C . LEU A 1 174 ? -20.589 11.249 12.469 1.00 84.50 174 LEU A C 1
ATOM 1410 O O . LEU A 1 174 ? -20.950 10.909 13.598 1.00 84.50 174 LEU A O 1
ATOM 1414 N N . ILE A 1 175 ? -20.423 10.361 11.486 1.00 86.44 175 ILE A N 1
ATOM 1415 C CA . ILE A 1 175 ? -20.606 8.917 11.672 1.00 86.44 175 ILE A CA 1
ATOM 1416 C C . ILE A 1 175 ? -19.545 8.366 12.631 1.00 86.44 175 ILE A C 1
ATOM 1418 O O . ILE A 1 175 ? -19.894 7.680 13.593 1.00 86.44 175 ILE A O 1
ATOM 1422 N N . LEU A 1 176 ? -18.267 8.689 12.409 1.00 86.88 176 LEU A N 1
ATOM 1423 C CA . LEU A 1 176 ? -17.162 8.248 13.263 1.00 86.88 176 LEU A CA 1
ATOM 1424 C C . LEU A 1 176 ? -17.335 8.744 14.696 1.00 86.88 176 LEU A C 1
ATOM 1426 O O . LEU A 1 176 ? -17.209 7.954 15.629 1.00 86.88 176 LEU A O 1
ATOM 1430 N N . LEU A 1 177 ? -17.697 10.015 14.876 1.00 86.06 177 LEU A N 1
ATOM 1431 C CA . LEU A 1 177 ? -17.978 10.585 16.189 1.00 86.06 177 LEU A CA 1
ATOM 1432 C C . LEU A 1 177 ? -19.096 9.811 16.899 1.00 86.06 177 LEU A C 1
ATOM 1434 O O . LEU A 1 177 ? -18.924 9.397 18.042 1.00 86.06 177 LEU A O 1
ATOM 1438 N N . ASN A 1 178 ? -20.210 9.538 16.215 1.00 85.25 178 ASN A N 1
ATOM 1439 C CA . ASN A 1 178 ? -21.318 8.766 16.785 1.00 85.25 178 ASN A CA 1
ATOM 1440 C C . ASN A 1 178 ? -20.922 7.332 17.166 1.00 85.25 178 ASN A C 1
ATOM 1442 O O . ASN A 1 178 ? -21.398 6.808 18.177 1.00 85.25 178 ASN A O 1
ATOM 1446 N N . ILE A 1 179 ? -20.060 6.685 16.378 1.00 86.31 179 ILE A N 1
ATOM 1447 C CA . ILE A 1 179 ? -19.523 5.358 16.703 1.00 86.31 179 ILE A CA 1
ATOM 1448 C C . ILE A 1 179 ? -18.669 5.446 17.969 1.00 86.31 179 ILE A C 1
ATOM 1450 O O . ILE A 1 179 ? -18.919 4.705 18.918 1.00 86.31 179 ILE A O 1
ATOM 1454 N N . ILE A 1 180 ? -17.717 6.380 18.021 1.00 86.00 180 ILE A N 1
ATOM 1455 C CA . ILE A 1 180 ? -16.808 6.564 19.159 1.00 86.00 180 ILE A CA 1
ATOM 1456 C C . ILE A 1 180 ? -17.589 6.877 20.437 1.00 86.00 180 ILE A C 1
ATOM 1458 O O . ILE A 1 180 ? -17.363 6.237 21.461 1.00 86.00 180 ILE A O 1
ATOM 1462 N N . LEU A 1 181 ? -18.567 7.786 20.381 1.00 84.12 181 LEU A N 1
ATOM 1463 C CA . LEU A 1 181 ? -19.391 8.137 21.540 1.00 84.12 181 LEU A CA 1
ATOM 1464 C C . LEU A 1 181 ? -20.085 6.909 22.133 1.00 84.12 181 LEU A C 1
ATOM 1466 O O . LEU A 1 181 ? -20.146 6.778 23.354 1.00 84.12 181 LEU A O 1
ATOM 1470 N N . LYS A 1 182 ? -20.553 5.967 21.300 1.00 83.69 182 LYS A N 1
ATOM 1471 C CA . LYS A 1 182 ? -21.158 4.699 21.754 1.00 83.69 182 LYS A CA 1
ATOM 1472 C C . LYS A 1 182 ? -20.154 3.736 22.400 1.00 83.69 182 LYS A C 1
ATOM 1474 O O . LYS A 1 182 ? -20.579 2.866 23.163 1.00 83.69 182 LYS A O 1
ATOM 1479 N N . LYS A 1 183 ? -18.860 3.877 22.101 1.00 83.69 183 LYS A N 1
ATOM 1480 C CA . LYS A 1 183 ? -17.769 3.045 22.631 1.00 83.69 183 LYS A CA 1
ATOM 1481 C C . LYS A 1 183 ? -17.112 3.621 23.885 1.00 83.69 183 LYS A C 1
ATOM 1483 O O . LYS A 1 183 ? -16.478 2.864 24.604 1.00 83.69 183 LYS A O 1
ATOM 1488 N N . ILE A 1 184 ? -17.281 4.908 24.168 1.00 84.44 184 ILE A N 1
ATOM 1489 C CA . ILE A 1 184 ? -16.756 5.565 25.372 1.00 84.44 184 ILE A CA 1
ATOM 1490 C C . ILE A 1 184 ? -17.710 5.365 26.571 1.00 84.44 184 ILE A C 1
ATOM 1492 O O . ILE A 1 184 ? -18.925 5.210 26.393 1.00 84.44 184 ILE A O 1
ATOM 1496 N N . ASP A 1 185 ? -17.161 5.347 27.790 1.00 80.94 185 ASP A N 1
ATOM 1497 C CA . ASP A 1 185 ? -17.918 5.242 29.039 1.00 80.94 185 ASP A CA 1
ATOM 1498 C C . ASP A 1 185 ? -18.755 6.507 29.336 1.00 80.94 185 ASP A C 1
ATOM 1500 O O . ASP A 1 185 ? -18.624 7.555 28.700 1.00 80.94 185 ASP A O 1
ATOM 1504 N N . ARG A 1 186 ? -19.672 6.398 30.302 1.00 78.25 186 ARG A N 1
ATOM 1505 C CA . ARG A 1 186 ? -20.641 7.461 30.601 1.00 78.25 186 ARG A CA 1
ATOM 1506 C C . ARG A 1 186 ? -19.981 8.732 31.142 1.00 78.25 186 ARG A C 1
ATOM 1508 O O . ARG A 1 186 ? -20.436 9.817 30.787 1.00 78.25 186 ARG A O 1
ATOM 1515 N N . GLU A 1 187 ? -18.959 8.605 31.983 1.00 75.81 187 GLU A N 1
ATOM 1516 C CA . GLU A 1 187 ? -18.318 9.761 32.617 1.00 75.81 187 GLU A CA 1
ATOM 1517 C C . GLU A 1 187 ? -17.465 10.522 31.604 1.00 75.81 187 GLU A C 1
ATOM 1519 O O . GLU A 1 187 ? -17.637 11.730 31.449 1.00 75.81 187 GLU A O 1
ATOM 1524 N N . THR A 1 188 ? -16.665 9.817 30.802 1.00 78.75 188 THR A N 1
ATOM 1525 C CA . THR A 1 188 ? -15.894 10.447 29.719 1.00 78.75 188 THR A CA 1
ATOM 1526 C C . THR A 1 188 ? -16.812 11.118 28.685 1.00 78.75 188 THR A C 1
ATOM 1528 O O . THR A 1 188 ? -16.509 12.208 28.199 1.00 78.75 188 THR A O 1
ATOM 1531 N N . ARG A 1 189 ? -17.976 10.526 28.364 1.00 78.12 189 ARG A N 1
ATOM 1532 C CA . ARG A 1 189 ? -18.963 11.164 27.471 1.00 78.12 189 ARG A CA 1
ATOM 1533 C C . ARG A 1 189 ? -19.507 12.465 28.061 1.00 78.12 189 ARG A C 1
ATOM 1535 O O . ARG A 1 189 ? -19.590 13.463 27.353 1.00 78.12 189 ARG A O 1
ATOM 1542 N N . LYS A 1 190 ? -19.852 12.455 29.349 1.00 79.38 190 LYS A N 1
ATOM 1543 C CA . LYS A 1 190 ? -20.364 13.632 30.054 1.00 79.38 190 LYS A CA 1
ATOM 1544 C C . LYS A 1 190 ? -19.331 14.762 30.077 1.00 79.38 190 LYS A C 1
ATOM 1546 O O . LYS A 1 190 ? -19.687 15.904 29.812 1.00 79.38 190 LYS A O 1
ATOM 1551 N N . GLN A 1 191 ? -18.061 14.448 30.341 1.00 77.94 191 GLN A N 1
ATOM 1552 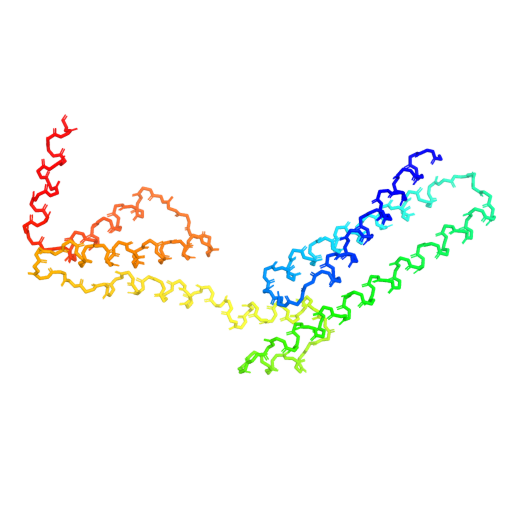C CA . GLN A 1 191 ? -16.967 15.426 30.285 1.00 77.94 191 GLN A CA 1
ATOM 1553 C C . GLN A 1 191 ? -16.791 16.013 28.873 1.00 77.94 191 GLN A C 1
ATOM 1555 O O . GLN A 1 191 ? -16.577 17.215 28.720 1.00 77.94 191 GLN A O 1
ATOM 1560 N N . PHE A 1 192 ? -16.915 15.183 27.832 1.00 79.00 192 PHE A N 1
ATOM 1561 C CA . PHE A 1 192 ? -16.833 15.638 26.444 1.00 79.00 192 PHE A CA 1
ATOM 1562 C C . PHE A 1 192 ? -17.962 16.613 26.086 1.00 79.00 192 PHE A C 1
ATOM 1564 O O . PHE A 1 192 ? -17.676 17.696 25.581 1.00 79.00 192 PHE A O 1
ATOM 1571 N N . GLU A 1 193 ? -19.217 16.275 26.395 1.00 80.75 193 GLU A N 1
ATOM 1572 C CA . GLU A 1 193 ? -20.373 17.159 26.163 1.00 80.75 193 GLU A CA 1
ATOM 1573 C C . GLU A 1 193 ? -20.198 18.504 26.889 1.00 80.75 193 GLU A C 1
ATOM 1575 O O . GLU A 1 193 ? -20.311 19.560 26.270 1.00 80.75 193 GLU A O 1
ATOM 1580 N N . GLN A 1 194 ? -19.762 18.479 28.153 1.00 78.25 194 GLN A N 1
ATOM 1581 C CA . GLN A 1 194 ? -19.472 19.694 28.925 1.00 78.25 194 GLN A CA 1
ATOM 1582 C C . GLN A 1 194 ? -18.379 20.573 28.293 1.00 78.25 194 GLN A C 1
ATOM 1584 O O . GLN A 1 194 ? -18.455 21.801 28.360 1.00 78.25 194 GLN A O 1
ATOM 1589 N N . SER A 1 195 ? -17.361 19.971 27.668 1.00 75.88 195 SER A N 1
ATOM 1590 C CA . SER A 1 195 ? -16.294 20.719 26.986 1.00 75.88 195 SER A CA 1
ATOM 1591 C C . SER A 1 195 ? -16.730 21.355 25.660 1.00 75.88 195 SER A C 1
ATOM 1593 O O . SER A 1 195 ? -16.117 22.332 25.227 1.00 75.88 195 SER A O 1
ATOM 1595 N N . ILE A 1 196 ? -17.787 20.833 25.029 1.00 71.44 196 ILE A N 1
ATOM 1596 C CA . ILE A 1 196 ? -18.403 21.433 23.839 1.00 71.44 196 ILE A CA 1
ATOM 1597 C C . ILE A 1 196 ? -19.300 22.604 24.247 1.00 71.44 196 ILE A C 1
ATOM 1599 O O . ILE A 1 196 ? -19.200 23.680 23.657 1.00 71.44 196 ILE A O 1
ATOM 1603 N N . ASP A 1 197 ? -20.108 22.425 25.294 1.00 63.72 197 ASP A N 1
ATOM 1604 C CA . ASP A 1 197 ? -21.011 23.466 25.800 1.00 63.72 197 ASP A CA 1
ATOM 1605 C C . ASP A 1 197 ? -20.248 24.682 26.345 1.00 63.72 197 ASP A C 1
ATOM 1607 O O . ASP A 1 197 ? -20.706 25.812 26.233 1.00 63.72 197 ASP A O 1
ATOM 1611 N N . SER A 1 198 ? -19.050 24.466 26.895 1.00 57.03 198 SER A N 1
ATOM 1612 C CA . SER A 1 198 ? -18.190 25.544 27.406 1.00 57.03 198 SER A CA 1
ATOM 1613 C C . SER A 1 198 ? -17.483 26.356 26.306 1.00 57.03 198 SER A C 1
ATOM 1615 O O . SER A 1 198 ? -16.874 27.378 26.610 1.00 57.03 198 SER A O 1
ATOM 1617 N N . ASN A 1 199 ? -17.518 25.893 25.051 1.00 45.50 199 ASN A N 1
ATOM 1618 C CA . ASN A 1 199 ? -16.860 26.513 23.890 1.00 45.50 199 ASN A CA 1
ATOM 1619 C C . ASN A 1 199 ? -17.857 27.035 22.833 1.00 45.50 199 ASN A C 1
ATOM 1621 O O . ASN A 1 199 ? -17.437 27.378 21.725 1.00 45.50 199 ASN A O 1
ATOM 1625 N N . SER A 1 200 ? -19.154 27.064 23.159 1.00 41.81 200 SER A N 1
ATOM 1626 C CA . SER A 1 200 ? -20.228 27.649 22.338 1.00 41.81 200 SER A CA 1
ATOM 1627 C C . SER A 1 200 ? -20.605 29.036 22.852 1.00 41.81 200 SER A C 1
ATOM 1629 O O . SER A 1 200 ? -20.913 29.903 22.006 1.00 41.81 200 SER A O 1
#

Sequence (200 aa):
MDKLNNSKRAIKGTITKIETLVEESGTHTPTKLYIKLKRVQEMNRKIDELKDQYYDIKDISESELQVIEADIQSMEDRLEELESQKLYYLKASLQGDAKLLEAVDDSFESLITALKIRFENKRLLTETHINAILEIEKLTSESARNIRTMTDILSKNIRALKLLGFERNNLSDLILLNIILKKIDRETRKQFEQSIDSNS

Mean predicted aligned error: 16.35 Å

Radius of gyration: 27.1 Å; Cα contacts (8 Å, |Δi|>4): 66; chains: 1; bounding box: 50×47×76 Å

Secondary structure (DSSP, 8-state):
-HHHHHHHHHHHHHHHHHHHHHHS-S---HHHHHHHHHHHHHHHHHHHHHHHHHHT-S---HHHHHHHHHHHHHHHHHHHHHHHHHHHHHHHH--GGGGGGTTT-SSHHHHHHHHHHHH--HHHHHHHHHHHHHTPPPP-S--HHHHHHHHHHHHHHHHHHHHTT----HHHHHHHHHHHHHHS-HHHHHHHHHHHHTT-

Foldseek 3Di:
DVVLVVLVVVLVVLVVVLVVVVVPDDDDDPVNLVVSVVSLVVSVVSLVVSVVVVVPDDDDDPVRVVVVVVVSVVVVVVSVVVQQVSLVVVLVPDDDPLVVLNVVDDGPVVSVVVCCVVPVPLVVLLVVLVCLLLVLAADADDDPVSVVVNVVSNVVSVVSVVVSVDDDDPVNVVVSVVSVLRRYHPVVNVVVVVVVVVVD

Organism: Trichonephila clavipes (NCBI:txid2585209)

pLDDT: mean 72.11, std 11.54, range [41.81, 90.88]

Solvent-accessible surface area (backbone atoms only — not comparable to full-atom values): 11556 Å² total; per-residue (Å²): 109,72,69,58,55,50,51,53,51,54,50,53,56,50,50,52,56,48,51,54,60,66,70,56,66,88,82,84,49,74,68,59,55,51,55,55,45,56,56,49,56,56,45,55,53,53,51,52,55,47,52,58,59,52,79,69,59,93,85,72,56,73,72,58,49,53,54,50,52,54,53,49,51,58,50,51,57,54,48,54,52,52,52,53,52,51,34,52,53,51,57,72,67,44,59,74,80,56,42,68,49,57,82,76,46,94,46,56,68,56,39,53,48,50,47,38,67,72,72,57,40,60,66,61,52,48,50,52,39,50,47,61,57,72,64,52,75,64,41,85,59,94,43,75,68,58,54,48,55,51,51,51,54,45,56,51,33,52,52,51,41,38,75,74,68,51,76,89,47,72,67,56,50,55,51,51,50,57,52,51,60,72,26,47,26,72,67,61,49,51,54,50,54,52,59,50,66,76,73,111

Nearest PDB structures (foldseek):
  6vyp-assembly2_k  TM=4.293E-01  e=7.477E+00  Homo sapiens